Protein 6P3N (pdb70)

B-factor: mean 31.49, std 14.78, range [14.38, 129.24]

Secondary structure (DSSP, 8-state):
--HHHHHHHHHTT-S-HHHHHHHHHHHHHHHHHHH--SSHHHHHHHHHHHHHHHHH-------HHHHHHHS-TT---S----SSTT--HHHHHHHHHHHHHHHTT--TT-EEEEET-TT-HHHHHHHHH-TT-EEEEEES-HHHHHHHHHHHHHTT--SEEEEES-TTT-------SEEEEES-GGG-S-HHHHHHHHHTT--TT-EEEEEEEEESS--EESS-SSTT--SHHHHSSSS--EEEETTGGGG--SSEEEEEEEEE-THHHHHHHHHHHHHHHHTHHHHHHHHHHHHSSHHHHHHHHHHHHHHHHHHHHHHHGGGGTSEEEEEEEEEE-

InterPro domains:
  IPR029063 S-adenosyl-L-methionine-dependent methyltransferase superfamily [G3DSA:3.40.50.150] (69-351)
  IPR029063 S-adenosyl-L-methionine-dependent methyltransferase superfamily [SSF53335] (79-349)

Organism: Glaucium flavum (NCBI:txid56853)

Sequence (337 aa):
ESIGEIMGKLMQGEIGDEELSKRIKEEIFGKRLQWGYKPTHQQQLAFNLDFIKSLKEMDTYELPSAFLEAAFGKTIKQSGCYFKDETTTIDEAEEASSHEELYCEERAQIKDGQTVLDIGCGQQGGLVLHIAQKYKNCHHVTGLTNSKAQKNYILMQAEKLQQLSNVDVILADVTKHESDKTYDRILVIETIEHMKNIQLFMKKLSTWMTEDSLLFVDHIICHKTFSHHFEAIDEDDWYSGFIFPKGCVTILSASSALLYFQDDVTILDHWVVNGMHMARSVDAWRKKLDKNMELAREILLPGLGSKEAVNGVITHIRTFCMGGYEQFSYNNGEEWMVAQMLFKKK

Foldseek 3Di:
DALVVVVVCLLVVNDDLVNLLVLLLVQLVVVVVVQDDPDVVVLVVQFVVVLVVLQVFDDDDADPLLLPLQADDLSDDAFFFDPDPPQARNNRLLRRLVVCCVVQVPDAQWEEEEEQCALPSNQVSSQVVRVNYQYEYEHQDPSSQVNNVVVCVVVVGPRYHYHHDDLLPDDDQAATQEYEYGAPCQQDSRNLSSVQSNLSNYDQNHKYKYKHKAFQRHKDFQDGPDRSDSDSCLLPVDSGGIHGHLCSCVVSPPWKAFDDKDWDFLVSQLVNLVSSLVSCVVCVVVSLVSCCVVQPDSSSSSSVSSNSNSVSSSSNSNCCPPHRNTITMMMTMIGTD

Radius of gyration: 20.0 Å; Cα contacts (8 Å, |Δi|>4): 610; chains: 1; bounding box: 46×55×50 Å

Solvent-accessible surface area: 16099 Å² total; per-residue (Å²): 146,68,84,52,91,14,36,36,98,11,79,138,64,118,16,44,60,160,73,5,24,131,57,0,97,88,16,8,13,76,14,16,141,85,0,78,66,118,66,130,134,71,9,73,58,52,14,50,99,24,8,127,42,7,80,147,92,143,191,107,89,50,50,51,46,0,12,81,7,2,19,1,151,40,1,14,81,9,7,4,79,14,170,70,146,123,21,71,20,56,96,0,3,107,36,2,5,66,29,3,4,127,56,1,80,12,120,78,45,19,50,0,2,4,0,30,14,17,11,1,7,11,0,15,29,0,0,96,102,28,144,111,2,72,0,1,0,3,3,119,14,135,53,33,54,79,24,0,71,84,38,6,129,144,81,153,20,115,16,21,46,10,38,77,20,60,10,71,163,34,146,48,144,106,54,11,46,19,0,1,0,20,24,16,0,5,85,23,143,29,3,66,107,7,3,97,30,0,6,63,5,2,49,150,113,1,18,0,1,0,1,0,27,0,0,87,29,0,4,3,44,14,85,46,74,61,149,97,17,10,2,8,42,38,4,51,115,163,70,42,6,12,0,2,3,11,41,0,0,61,82,3,47,82,32,0,37,47,90,66,67,53,70,16,46,0,32,32,13,0,66,0,3,32,21,11,44,111,57,1,47,178,34,31,156,93,0,104,125,40,2,73,115,61,41,68,45,145,128,38,3,57,13,34,7,23,57,21,48,3,68,3,18,0,7,76,25,6,10,22,38,90,114,0,82,13,0,4,8,0,2,0,6,0,89,73,136

Nearest PDB structures (foldseek):
  6p3n-assembly1_A-2  TM=1.003E+00  e=1.492E-64  Glaucium flavum
  6p3o-assembly1_A-2  TM=9.950E-01  e=1.770E-62  Glaucium flavum
  6p3m-assembly1_A-2  TM=1.002E+00  e=9.170E-62  Glaucium flavum
  5kpg-assembly1_A  TM=9.795E-01  e=9.987E-43  Thalictrum flavum subsp. glaucum
  6gkz-assembly1_A  TM=9.782E-01  e=1.389E-40  Coptis japonica

Structure (mmCIF, N/CA/C/O backbone):
data_6P3N
#
_entry.id   6P3N
#
_cell.length_a   104.023
_cell.length_b   104.023
_cell.length_c   82.746
_cell.angle_alpha   90.00
_cell.angle_beta   90.00
_cell.angle_gamma   120.00
#
_symmetry.space_group_name_H-M   'P 32 2 1'
#
loop_
_entity.id
_entity.type
_entity.pdbx_description
1 polymer 'tetrahydroprotoberberine N-methyltransferase'
2 non-polymer S-ADENOSYLMETHIONINE
3 water water
#
loop_
_atom_site.group_PDB
_atom_site.id
_atom_site.type_symbol
_atom_site.label_atom_id
_atom_site.label_alt_id
_atom_site.label_comp_id
_atom_site.label_asym_id
_atom_site.label_entity_id
_atom_site.label_seq_id
_atom_site.pdbx_PDB_ins_code
_atom_site.Cartn_x
_atom_site.Cartn_y
_atom_site.Cartn_z
_atom_site.occupancy
_atom_site.B_iso_or_equiv
_atom_site.auth_seq_id
_atom_site.auth_comp_id
_atom_site.auth_asym_id
_atom_site.auth_atom_id
_atom_site.pdbx_PDB_model_num
ATOM 1 N N . GLU A 1 36 ? 72.965 71.612 17.790 1.00 76.51 11 GLU A N 1
ATOM 2 C CA . GLU A 1 36 ? 72.622 70.404 18.603 1.00 75.69 11 GLU A CA 1
ATOM 3 C C . GLU A 1 36 ? 73.644 69.278 18.430 1.00 72.86 11 GLU A C 1
ATOM 4 O O . GLU A 1 36 ? 74.181 69.074 17.336 1.00 76.85 11 GLU A O 1
ATOM 10 N N . SER A 1 37 ? 73.902 68.562 19.523 1.00 70.59 12 SER A N 1
ATOM 11 C CA . SER A 1 37 ? 74.869 67.461 19.550 1.00 67.68 12 SER A CA 1
ATOM 12 C C . SER A 1 37 ? 74.207 66.104 19.283 1.00 67.25 12 SER A C 1
ATOM 13 O O . SER A 1 37 ? 72.974 66.004 19.254 1.00 64.82 12 SER A O 1
ATOM 16 N N . ILE A 1 38 ? 75.038 65.077 19.082 1.00 65.40 13 ILE A N 1
ATOM 17 C CA . ILE A 1 38 ? 74.590 63.681 18.947 1.00 64.57 13 ILE A CA 1
ATOM 18 C C . ILE A 1 38 ? 73.834 63.251 20.210 1.00 64.26 13 ILE A C 1
ATOM 19 O O . ILE A 1 38 ? 72.711 62.745 20.120 1.00 60.04 13 ILE A O 1
ATOM 24 N N . GLY A 1 39 ? 74.451 63.490 21.371 1.00 58.72 14 GLY A N 1
ATOM 25 C CA . GLY A 1 39 ? 73.889 63.142 22.681 1.00 55.42 14 GLY A CA 1
ATOM 26 C C . GLY A 1 39 ? 72.535 63.758 22.985 1.00 51.16 14 GLY A C 1
ATOM 27 O O . GLY A 1 39 ? 71.691 63.115 23.616 1.00 53.50 14 GLY A O 1
ATOM 28 N N . GLU A 1 40 ? 72.335 65.000 22.537 1.00 51.08 15 GLU A N 1
ATOM 29 C CA . GLU A 1 40 ? 71.077 65.732 22.720 1.00 51.27 15 GLU A CA 1
ATOM 30 C C . GLU A 1 40 ? 69.920 65.108 21.929 1.00 49.48 15 GLU A C 1
ATOM 31 O O . GLU A 1 40 ? 68.832 64.911 22.476 1.00 45.04 15 GLU A O 1
ATOM 37 N N . ILE A 1 41 ? 70.167 64.805 20.651 1.00 49.21 16 ILE A N 1
ATOM 38 C CA . ILE A 1 41 ? 69.184 64.134 19.783 1.00 44.36 16 ILE A CA 1
ATOM 39 C C . ILE A 1 41 ? 68.902 62.720 20.309 1.00 40.35 16 ILE A C 1
ATOM 40 O O . ILE A 1 41 ? 67.741 62.299 20.381 1.00 41.74 16 ILE A O 1
ATOM 45 N N . MET A 1 42 ? 69.969 62.015 20.690 1.00 43.15 17 MET A N 1
ATOM 46 C CA . MET A 1 42 ? 69.875 60.669 21.264 1.00 45.42 17 MET A CA 1
ATOM 47 C C . MET A 1 42 ? 69.125 60.636 22.594 1.00 47.19 17 MET A C 1
ATOM 48 O O . MET A 1 42 ? 68.396 59.681 22.867 1.00 46.16 17 MET A O 1
ATOM 53 N N . GLY A 1 43 ? 69.304 61.682 23.403 1.00 46.16 18 GLY A N 1
ATOM 54 C CA . GLY A 1 43 ? 68.577 61.848 24.664 1.00 46.43 18 GLY A CA 1
ATOM 55 C C . GLY A 1 43 ? 67.080 61.990 24.457 1.00 44.67 18 GLY A C 1
ATOM 56 O O . GLY A 1 43 ? 66.289 61.314 25.124 1.00 47.68 18 GLY A O 1
ATOM 57 N N . LYS A 1 44 ? 66.703 62.864 23.521 1.00 44.19 19 LYS A N 1
ATOM 58 C CA . LYS A 1 44 ? 65.301 63.103 23.155 1.00 44.78 19 LYS A CA 1
ATOM 59 C C . LYS A 1 44 ? 64.634 61.880 22.516 1.00 45.17 19 LYS A C 1
ATOM 60 O O . LYS A 1 44 ? 63.450 61.622 22.759 1.00 43.13 19 LYS A O 1
ATOM 66 N N . LEU A 1 45 ? 65.399 61.140 21.708 1.00 47.80 20 LEU A N 1
ATOM 67 C CA . LEU A 1 45 ? 64.921 59.914 21.058 1.00 43.51 20 LEU A CA 1
ATOM 68 C C . LEU A 1 45 ? 64.564 58.829 22.074 1.00 43.36 20 LEU A C 1
ATOM 69 O O . LEU A 1 45 ? 63.475 58.254 22.007 1.00 42.66 20 LEU A O 1
ATOM 74 N N . MET A 1 46 ? 65.481 58.571 23.007 1.00 45.28 21 MET A N 1
ATOM 75 C CA . MET A 1 46 ? 65.308 57.540 24.038 1.00 47.85 21 MET A CA 1
ATOM 76 C C . MET A 1 46 ? 64.188 57.869 25.033 1.00 49.67 21 MET A C 1
ATOM 77 O O . MET A 1 46 ? 63.591 56.964 25.619 1.00 47.73 21 MET A O 1
ATOM 82 N N . GLN A 1 47 ? 63.904 59.161 25.203 1.00 51.86 22 GLN A N 1
ATOM 83 C CA . GLN A 1 47 ? 62.813 59.625 26.068 1.00 53.37 22 GLN A CA 1
ATOM 84 C C . GLN A 1 47 ? 61.459 59.736 25.355 1.00 52.29 22 GLN A C 1
ATOM 85 O O . G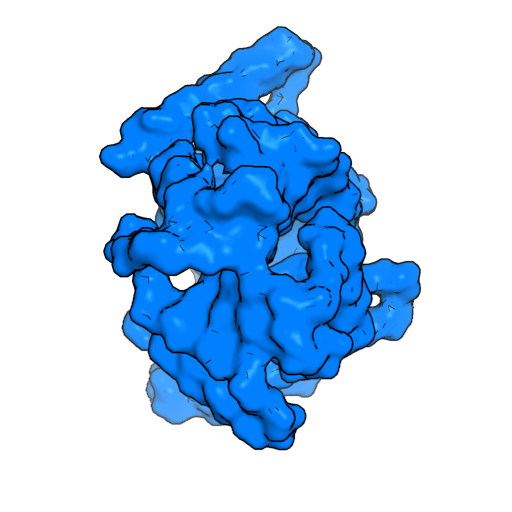LN A 1 47 ? 60.448 60.075 25.980 1.00 49.70 22 GLN A O 1
ATOM 91 N N . GLY A 1 48 ? 61.449 59.437 24.054 1.00 53.00 23 GLY A N 1
ATOM 92 C CA . GLY A 1 48 ? 60.236 59.489 23.232 1.00 49.21 23 GLY A CA 1
ATOM 93 C C . GLY A 1 48 ? 59.726 60.896 22.979 1.00 49.74 23 GLY A C 1
ATOM 94 O O . GLY A 1 48 ? 58.519 61.103 22.817 1.00 53.44 23 GLY A O 1
ATOM 95 N N . GLU A 1 49 ? 60.650 61.856 22.942 1.00 47.27 24 GLU A N 1
ATOM 96 C CA . GLU A 1 49 ? 60.329 63.274 22.753 1.00 48.56 24 GLU A CA 1
ATOM 97 C C . GLU A 1 49 ? 60.316 63.708 21.282 1.00 47.43 24 GLU A C 1
ATOM 98 O O . GLU A 1 49 ? 59.762 64.761 20.948 1.00 46.41 24 GLU A O 1
ATOM 104 N N . ILE A 1 50 ? 60.929 62.901 20.414 1.00 41.31 25 ILE A N 1
ATOM 105 C CA . ILE A 1 50 ? 60.886 63.138 18.969 1.00 40.09 25 ILE A CA 1
ATOM 106 C C . ILE A 1 50 ? 59.666 62.425 18.385 1.00 38.88 25 ILE A C 1
ATOM 107 O O . ILE A 1 50 ? 59.565 61.193 18.437 1.00 41.14 25 ILE A O 1
ATOM 112 N N . GLY A 1 51 ? 58.741 63.216 17.846 1.00 36.32 26 GLY A N 1
ATOM 113 C CA . GLY A 1 51 ? 57.565 62.699 17.147 1.00 37.25 26 GLY A CA 1
ATOM 114 C C . GLY A 1 51 ? 57.965 62.020 15.848 1.00 38.03 26 GLY A C 1
ATOM 115 O O . GLY A 1 51 ? 59.039 62.300 15.299 1.00 37.32 26 GLY A O 1
ATOM 116 N N . ASP A 1 52 ? 57.101 61.130 15.364 1.00 38.18 27 ASP A N 1
ATOM 117 C CA . ASP A 1 52 ? 57.369 60.337 14.155 1.00 37.67 27 ASP A CA 1
ATOM 118 C C . ASP A 1 52 ? 57.682 61.180 12.917 1.00 38.39 27 ASP A C 1
ATOM 119 O O . ASP A 1 52 ? 58.577 60.827 12.139 1.00 33.27 27 ASP A O 1
ATOM 124 N N . GLU A 1 53 ? 56.965 62.295 12.762 1.00 35.15 28 GLU A N 1
ATOM 125 C CA . GLU A 1 53 ? 57.165 63.226 11.647 1.00 38.17 28 GLU A CA 1
ATOM 126 C C . GLU A 1 53 ? 58.592 63.794 11.624 1.00 35.94 28 GLU A C 1
ATOM 127 O O . GLU A 1 53 ? 59.254 63.755 10.585 1.00 33.92 28 GLU A O 1
ATOM 133 N N . GLU A 1 54 ? 59.060 64.293 12.772 1.00 33.14 29 GLU A N 1
ATOM 134 C CA . GLU A 1 54 ? 60.424 64.820 12.912 1.00 35.44 29 GLU A CA 1
ATOM 135 C C . GLU A 1 54 ? 61.479 63.725 12.742 1.00 32.45 29 GLU A C 1
ATOM 136 O O . GLU A 1 54 ? 62.502 63.946 12.083 1.00 31.62 29 GLU A O 1
ATOM 142 N N . LEU A 1 55 ? 61.223 62.559 13.339 1.00 30.52 30 LEU A N 1
ATOM 143 C CA . LEU A 1 55 ? 62.140 61.418 13.269 1.00 31.18 30 LEU A CA 1
ATOM 144 C C . LEU A 1 55 ? 62.380 60.996 11.821 1.00 28.70 30 LEU A C 1
ATOM 145 O O . LEU A 1 55 ? 63.532 60.867 11.397 1.00 29.64 30 LEU A O 1
ATOM 150 N N . SER A 1 56 ? 61.290 60.807 11.080 1.00 27.61 31 SER A N 1
ATOM 151 C CA . SER A 1 56 ? 61.348 60.476 9.654 1.00 25.96 31 SER A CA 1
ATOM 152 C C . SER A 1 56 ? 62.111 61.531 8.850 1.00 31.29 31 SER A C 1
ATOM 153 O O . SER A 1 56 ? 62.969 61.184 8.030 1.00 30.09 31 SER A O 1
ATOM 156 N N . LYS A 1 57 ? 61.811 62.808 9.114 1.00 28.11 32 LYS A N 1
ATOM 157 C CA . LYS A 1 57 ? 62.471 63.944 8.461 1.00 30.35 32 LYS A CA 1
ATOM 158 C C . LYS A 1 57 ? 63.986 63.940 8.696 1.00 31.13 32 LYS A C 1
ATOM 159 O O . LYS A 1 57 ? 64.765 64.102 7.750 1.00 28.86 32 LYS A O 1
ATOM 165 N N . ARG A 1 58 ? 64.392 63.732 9.949 1.00 27.76 33 ARG A N 1
ATOM 166 C CA . ARG A 1 58 ? 65.807 63.684 10.315 1.00 28.41 33 ARG A CA 1
ATOM 167 C C . ARG A 1 58 ? 66.548 62.549 9.612 1.00 27.84 33 ARG A C 1
ATOM 168 O O . ARG A 1 58 ? 67.642 62.756 9.081 1.00 27.39 33 ARG A O 1
ATOM 176 N N . ILE A 1 59 ? 65.942 61.362 9.595 1.00 26.44 34 ILE A N 1
ATOM 177 C CA . ILE A 1 59 ? 66.593 60.190 9.002 1.00 24.55 34 ILE A CA 1
ATOM 178 C C . ILE A 1 59 ? 66.628 60.311 7.474 1.00 23.99 34 ILE A C 1
ATOM 179 O O . ILE A 1 59 ? 67.655 59.994 6.865 1.00 26.04 34 ILE A O 1
ATOM 184 N N . LYS A 1 60 ? 65.540 60.801 6.871 1.00 23.08 35 LYS A N 1
ATOM 185 C CA . LYS A 1 60 ? 65.526 61.082 5.422 1.00 25.70 35 LYS A CA 1
ATOM 186 C C . LYS A 1 60 ? 66.686 61.996 4.994 1.00 28.74 35 LYS A C 1
ATOM 187 O O . LYS A 1 60 ? 67.340 61.724 3.981 1.00 26.47 35 LYS A O 1
ATOM 193 N N A GLU A 1 61 ? 66.930 63.056 5.768 0.50 27.09 36 GLU A N 1
ATOM 194 N N B GLU A 1 61 ? 66.926 63.057 5.771 0.50 27.36 36 GLU A N 1
ATOM 195 C CA A GLU A 1 61 ? 68.019 64.005 5.500 0.50 27.99 36 GLU A CA 1
ATOM 196 C CA B GLU A 1 61 ? 68.013 64.011 5.516 0.50 28.89 36 GLU A CA 1
ATOM 197 C C A GLU A 1 61 ? 69.405 63.365 5.561 0.50 26.58 36 GLU A C 1
ATOM 198 C C B GLU A 1 61 ? 69.395 63.356 5.554 0.50 26.98 36 GLU A C 1
ATOM 199 O O A GLU A 1 61 ? 70.281 63.701 4.757 0.50 26.98 36 GLU A O 1
ATOM 200 O O B GLU A 1 61 ? 70.257 63.676 4.728 0.50 27.26 36 GLU A O 1
ATOM 211 N N . ILE A 1 62 ? 69.587 62.441 6.508 1.00 24.82 37 ILE A N 1
ATOM 212 C CA . ILE A 1 62 ? 70.833 61.674 6.648 1.00 24.36 37 ILE A CA 1
ATOM 213 C C . ILE A 1 62 ? 71.072 60.831 5.381 1.00 26.92 37 ILE A C 1
ATOM 214 O O . ILE A 1 62 ? 72.170 60.854 4.819 1.00 26.04 37 ILE A O 1
ATOM 219 N N . PHE A 1 63 ? 70.030 60.141 4.919 1.00 24.28 38 PHE A N 1
ATOM 220 C CA . PHE A 1 63 ? 70.135 59.344 3.689 1.00 23.35 38 PHE A CA 1
ATOM 221 C C . PHE A 1 63 ? 70.304 60.185 2.426 1.00 24.07 38 PHE A C 1
ATOM 222 O O . PHE A 1 63 ? 71.055 59.796 1.523 1.00 24.49 38 PHE A O 1
ATOM 230 N N . GLY A 1 64 ? 69.640 61.342 2.387 1.00 24.32 39 GLY A N 1
ATOM 231 C CA . GLY A 1 64 ? 69.850 62.338 1.321 1.00 25.04 39 GLY A CA 1
ATOM 232 C C . GLY A 1 64 ? 71.313 62.736 1.174 1.00 25.07 39 GLY A C 1
ATOM 233 O O . GLY A 1 64 ? 71.829 62.831 0.058 1.00 25.69 39 GLY A O 1
ATOM 234 N N . LYS A 1 65 ? 71.989 62.951 2.305 1.00 24.60 40 LYS A N 1
ATOM 235 C CA . LYS A 1 65 ? 73.424 63.262 2.302 1.00 25.42 40 LYS A CA 1
ATOM 236 C C . LYS A 1 65 ? 74.285 62.101 1.795 1.00 24.88 40 LYS A C 1
ATOM 237 O O . LYS A 1 65 ? 75.296 62.325 1.130 1.00 24.73 40 LYS A O 1
ATOM 243 N N . ARG A 1 66 ? 73.864 60.868 2.085 1.00 23.42 41 ARG A N 1
ATOM 244 C CA . ARG A 1 66 ? 74.526 59.683 1.531 1.00 23.44 41 ARG A CA 1
ATOM 245 C C . ARG A 1 66 ? 74.413 59.627 0.001 1.00 21.81 41 ARG A C 1
ATOM 246 O O . ARG A 1 66 ? 75.375 59.265 -0.668 1.00 22.15 41 ARG A O 1
ATOM 254 N N . LEU A 1 67 ? 73.252 60.000 -0.534 1.00 22.51 42 LEU A N 1
ATOM 255 C CA . LEU A 1 67 ? 73.066 60.089 -1.991 1.00 21.66 42 LEU A CA 1
ATOM 256 C C . LEU A 1 67 ? 74.003 61.110 -2.626 1.00 24.02 42 LEU A C 1
ATOM 257 O O . LEU A 1 67 ? 74.581 60.843 -3.680 1.00 23.34 42 LEU A O 1
ATOM 262 N N . GLN A 1 68 ? 74.161 62.264 -1.973 1.00 22.88 43 GLN A N 1
ATOM 263 C CA . GLN A 1 68 ? 75.092 63.300 -2.441 1.00 24.08 43 GLN A CA 1
ATOM 264 C C . GLN A 1 68 ? 76.530 62.798 -2.451 1.00 24.61 43 GLN A C 1
ATOM 265 O O . GLN A 1 68 ? 77.295 63.102 -3.363 1.00 26.49 43 GLN A O 1
ATOM 271 N N . TRP A 1 69 ? 76.872 62.012 -1.433 1.00 24.72 44 TRP A N 1
ATOM 272 C CA . TRP A 1 69 ? 78.180 61.387 -1.275 1.00 23.39 44 TRP A CA 1
ATOM 273 C C . TRP A 1 69 ? 78.467 60.360 -2.377 1.00 23.62 44 TRP A C 1
ATOM 274 O O . TRP A 1 69 ? 79.601 60.247 -2.837 1.00 24.38 44 TRP A O 1
ATOM 285 N N . GLY A 1 70 ? 77.430 59.627 -2.790 1.00 22.42 45 GLY A N 1
ATOM 286 C CA . GLY A 1 70 ? 77.600 58.465 -3.664 1.00 21.94 45 GLY A CA 1
ATOM 287 C C . GLY A 1 70 ? 77.500 58.718 -5.156 1.00 20.40 45 GLY A C 1
ATOM 288 O O . GLY A 1 70 ? 78.180 58.047 -5.937 1.00 20.88 45 GLY A O 1
ATOM 289 N N . TYR A 1 71 ? 76.641 59.659 -5.547 1.00 21.03 46 TYR A N 1
ATOM 290 C CA . TYR A 1 71 ? 76.475 60.032 -6.954 1.00 19.96 46 TYR A CA 1
ATOM 291 C C . TYR A 1 71 ? 77.607 60.936 -7.426 1.00 23.32 46 TYR A C 1
ATOM 292 O O . TYR A 1 71 ? 77.930 61.928 -6.776 1.00 26.13 46 TYR A O 1
ATOM 301 N N . LYS A 1 72 ? 78.202 60.577 -8.561 1.00 20.69 47 LYS A N 1
ATOM 302 C CA . LYS A 1 72 ? 79.276 61.358 -9.169 1.00 21.70 47 LYS A CA 1
ATOM 303 C C . LYS A 1 72 ? 78.770 62.057 -10.443 1.00 22.06 47 LYS A C 1
ATOM 304 O O . LYS A 1 72 ? 77.779 61.607 -11.036 1.00 22.60 47 LYS A O 1
ATOM 310 N N . PRO A 1 73 ? 79.432 63.167 -10.860 1.00 23.75 48 PRO A N 1
ATOM 311 C CA . PRO A 1 73 ? 78.948 63.970 -11.997 1.00 24.68 48 PRO A CA 1
ATOM 312 C C . PRO A 1 73 ? 79.024 63.308 -13.372 1.00 23.78 48 PRO A C 1
ATOM 313 O O . PRO A 1 73 ? 78.303 63.720 -14.282 1.00 25.56 48 PRO A O 1
ATOM 317 N N . THR A 1 74 ? 79.900 62.320 -13.526 1.00 22.43 49 THR A N 1
ATOM 318 C CA . THR A 1 74 ? 80.076 61.609 -14.797 1.00 20.63 49 THR A CA 1
ATOM 319 C C . THR A 1 74 ? 80.132 60.118 -14.536 1.00 18.98 49 THR A C 1
ATOM 320 O O . THR A 1 74 ? 80.491 59.694 -13.431 1.00 19.78 49 THR A O 1
ATOM 324 N N . HIS A 1 75 ? 79.798 59.315 -15.544 1.00 19.54 50 HIS A N 1
ATOM 325 C CA . HIS A 1 75 ? 79.943 57.871 -15.406 1.00 18.83 50 HIS A CA 1
ATOM 326 C C . HIS A 1 75 ? 81.408 57.457 -15.235 1.00 19.02 50 HIS A C 1
ATOM 327 O O . HIS A 1 75 ? 81.705 56.487 -14.528 1.00 18.42 50 HIS A O 1
ATOM 334 N N . GLN A 1 76 ? 82.312 58.213 -15.868 1.00 19.16 51 GLN A N 1
ATOM 335 C CA . GLN A 1 76 ? 83.753 58.050 -15.663 0.60 15.89 51 GLN A CA 1
ATOM 336 C C . GLN A 1 76 ? 84.079 58.121 -14.168 1.00 18.76 51 GLN A C 1
ATOM 337 O O . GLN A 1 76 ? 84.715 57.210 -13.628 1.00 17.65 51 GLN A O 1
ATOM 343 N N . GLN A 1 77 ? 83.601 59.172 -13.503 1.00 17.33 52 GLN A N 1
ATOM 344 C CA . GLN A 1 77 ? 83.865 59.329 -12.075 1.00 18.48 52 GLN A CA 1
ATOM 345 C C . GLN A 1 77 ? 83.100 58.308 -11.242 1.00 17.72 52 GLN A C 1
ATOM 346 O O . GLN A 1 77 ? 83.621 57.821 -10.239 1.00 17.94 52 GLN A O 1
ATOM 352 N N . GLN A 1 78 ? 81.880 5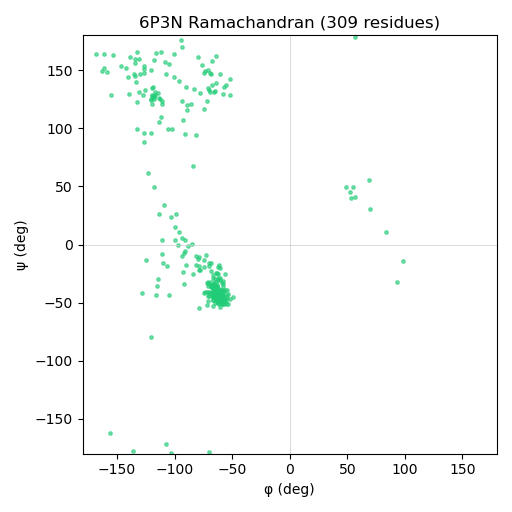7.974 -11.669 1.00 19.14 53 GLN A N 1
ATOM 353 C CA . GLN A 1 78 ? 81.090 56.964 -10.962 1.00 18.03 53 GLN A CA 1
ATOM 354 C C . GLN A 1 78 ? 81.800 55.612 -10.908 1.00 18.97 53 GLN A C 1
ATOM 355 O O . GLN A 1 78 ? 81.861 54.978 -9.849 1.00 18.53 53 GLN A O 1
ATOM 361 N N . LEU A 1 79 ? 82.326 55.174 -12.050 1.00 17.19 54 LEU A N 1
ATOM 362 C CA . LEU A 1 79 ? 83.054 53.911 -12.102 1.00 18.04 54 LEU A CA 1
ATOM 363 C C . LEU A 1 79 ? 84.377 53.934 -11.337 1.00 18.64 54 LEU A C 1
ATOM 364 O O . LEU A 1 79 ? 84.756 52.933 -10.744 1.00 19.50 54 LEU A O 1
ATOM 369 N N . ALA A 1 80 ? 85.061 55.079 -11.339 1.00 18.15 55 ALA A N 1
ATOM 370 C CA . ALA A 1 80 ? 86.278 55.235 -10.553 1.00 18.34 55 ALA A CA 1
ATOM 371 C C . ALA A 1 80 ? 85.969 55.032 -9.068 1.00 17.65 55 ALA A C 1
ATOM 372 O O . ALA A 1 80 ? 86.652 54.264 -8.384 1.00 18.47 55 ALA A O 1
ATOM 374 N N . PHE A 1 81 ? 84.907 55.698 -8.620 1.00 18.07 56 PHE A N 1
ATOM 375 C CA . PHE A 1 81 ? 84.405 55.624 -7.247 1.00 18.01 56 PHE A CA 1
ATOM 376 C C . PHE A 1 81 ? 83.996 54.185 -6.909 1.00 18.28 56 PHE A C 1
ATOM 377 O O . PHE A 1 81 ? 84.405 53.641 -5.873 1.00 18.96 56 PHE A O 1
ATOM 385 N N . ASN A 1 82 ? 83.239 53.557 -7.809 1.00 17.94 57 ASN A N 1
ATOM 386 C CA . ASN A 1 82 ? 82.730 52.208 -7.560 1.00 17.97 57 ASN A CA 1
ATOM 387 C C . ASN A 1 82 ? 83.832 51.156 -7.522 1.00 17.83 57 ASN A C 1
ATOM 388 O O . ASN A 1 82 ? 83.817 50.262 -6.672 1.00 16.44 57 ASN A O 1
ATOM 393 N N . LEU A 1 83 ? 84.798 51.273 -8.432 1.00 17.09 58 LEU A N 1
ATOM 394 C CA . LEU A 1 83 ? 85.903 50.325 -8.478 1.00 17.18 58 LEU A CA 1
ATOM 395 C C . LEU A 1 83 ? 86.860 50.486 -7.306 1.00 17.87 58 LEU A C 1
ATOM 396 O O . LEU A 1 83 ? 87.422 49.500 -6.845 1.00 19.30 58 LEU A O 1
ATOM 401 N N . ASP A 1 84 ? 87.018 51.721 -6.818 1.00 18.62 59 ASP A N 1
ATOM 402 C CA . ASP A 1 84 ? 87.809 51.959 -5.612 1.00 21.43 59 ASP A CA 1
ATOM 403 C C . ASP A 1 84 ? 87.216 51.173 -4.440 1.00 21.66 59 ASP A C 1
ATOM 404 O O . ASP A 1 84 ? 87.948 50.517 -3.687 1.00 20.68 59 ASP A O 1
ATOM 409 N N . PHE A 1 85 ? 85.889 51.204 -4.325 1.00 20.32 60 PHE A N 1
ATOM 410 C CA . PHE A 1 85 ? 85.199 50.482 -3.258 1.00 19.84 60 PHE A CA 1
ATOM 411 C C . PHE A 1 85 ? 85.372 48.972 -3.402 1.00 20.08 60 PHE A C 1
ATOM 412 O O . PHE A 1 85 ? 85.675 48.287 -2.421 1.00 20.88 60 PHE A O 1
ATOM 420 N N . ILE A 1 86 ? 85.189 48.466 -4.623 1.00 18.94 61 ILE A N 1
ATOM 421 C CA . ILE A 1 86 ? 85.342 47.036 -4.918 1.00 20.86 61 ILE A CA 1
ATOM 422 C C . ILE A 1 86 ? 86.768 46.565 -4.603 1.00 21.35 61 ILE A C 1
ATOM 423 O O . ILE A 1 86 ? 86.952 45.523 -3.973 1.00 22.78 61 ILE A O 1
ATOM 428 N N . LYS A 1 87 ? 87.763 47.349 -5.019 1.00 21.16 62 LYS A N 1
ATOM 429 C CA . LYS A 1 87 ? 89.162 47.041 -4.721 1.00 23.41 62 LYS A CA 1
ATOM 430 C C . LYS A 1 87 ? 89.447 47.007 -3.218 1.00 24.32 62 LYS A C 1
ATOM 431 O O . LYS A 1 87 ? 90.184 46.135 -2.756 1.00 25.54 62 LYS A O 1
ATOM 437 N N . SER A 1 88 ? 88.848 47.937 -2.470 1.00 24.69 63 SER A N 1
ATOM 438 C CA . SER A 1 88 ? 89.013 48.001 -1.007 1.00 27.38 63 SER A CA 1
ATOM 439 C C . SER A 1 88 ? 88.476 46.747 -0.311 1.00 30.54 63 SER A C 1
ATOM 440 O O . SER A 1 88 ? 89.082 46.254 0.647 1.00 29.51 63 SER A O 1
ATOM 443 N N . LEU A 1 89 ? 87.364 46.215 -0.822 1.00 28.15 64 LEU A N 1
ATOM 444 C CA . LEU A 1 89 ? 86.782 44.973 -0.296 1.00 27.41 64 LEU A CA 1
ATOM 445 C C . LEU A 1 89 ? 87.715 43.773 -0.459 1.00 33.14 64 LEU A C 1
ATOM 446 O O . LEU A 1 89 ? 87.756 42.892 0.406 1.00 33.02 64 LEU A O 1
ATOM 451 N N . LYS A 1 90 ? 88.470 43.756 -1.557 1.00 28.59 65 LYS A N 1
ATOM 452 C CA . LYS A 1 90 ? 89.347 42.632 -1.890 1.00 32.25 65 LYS A CA 1
ATOM 453 C C . LYS A 1 90 ? 90.665 42.639 -1.095 1.00 37.10 65 LYS A C 1
ATOM 454 O O . LYS A 1 90 ? 91.401 41.649 -1.101 1.00 43.29 65 LYS A O 1
ATOM 460 N N . GLU A 1 91 ? 90.933 43.747 -0.401 1.00 43.63 66 GLU A N 1
ATOM 461 C CA . GLU A 1 91 ? 92.095 43.889 0.489 1.00 53.01 66 GLU A CA 1
ATOM 462 C C . GLU A 1 91 ? 91.773 43.518 1.943 1.00 63.96 66 GLU A C 1
ATOM 463 O O . GLU A 1 91 ? 92.673 43.158 2.711 1.00 67.39 66 GLU A O 1
ATOM 469 N N . MET A 1 92 ? 90.490 43.610 2.302 1.00 71.79 67 MET A N 1
ATOM 470 C CA . MET A 1 92 ? 90.006 43.386 3.671 1.00 82.54 67 MET A CA 1
ATOM 471 C C . MET A 1 92 ? 90.109 41.935 4.137 1.00 93.05 67 MET A C 1
ATOM 472 O O . MET A 1 92 ? 89.961 41.006 3.335 1.00 90.98 67 MET A O 1
ATOM 477 N N . ASP A 1 93 ? 90.356 41.770 5.443 1.00 105.73 68 ASP A N 1
ATOM 478 C CA . ASP A 1 93 ? 90.519 40.468 6.121 1.00 111.84 68 ASP A CA 1
ATOM 479 C C . ASP A 1 93 ? 91.625 39.602 5.507 1.00 113.32 68 ASP A C 1
ATOM 480 O O . ASP A 1 93 ? 92.779 39.651 5.942 1.00 113.68 68 ASP A O 1
ATOM 485 N N . THR A 1 105 ? 76.099 38.444 23.287 1.00 86.98 80 THR A N 1
ATOM 486 C CA . THR A 1 105 ? 75.577 37.273 23.993 1.00 92.70 80 THR A CA 1
ATOM 487 C C . THR A 1 105 ? 74.043 37.283 24.037 1.00 88.60 80 THR A C 1
ATOM 488 O O . THR A 1 105 ? 73.413 36.237 23.843 1.00 93.73 80 THR A O 1
ATOM 492 N N . TYR A 1 106 ? 73.458 38.458 24.285 1.00 81.22 81 TYR A N 1
ATOM 493 C CA . TYR A 1 106 ? 72.002 38.618 24.385 1.00 73.50 81 TYR A CA 1
ATOM 494 C C . TYR A 1 106 ? 71.295 38.489 23.034 1.00 69.50 81 TYR A C 1
ATOM 495 O O . TYR A 1 106 ? 71.733 39.058 22.029 1.00 64.74 81 TYR A O 1
ATOM 504 N N . GLU A 1 107 ? 70.198 37.734 23.043 1.00 61.93 82 GLU A N 1
ATOM 505 C CA . GLU A 1 107 ? 69.295 37.609 21.899 1.00 57.01 82 GLU A CA 1
ATOM 506 C C . GLU A 1 107 ? 67.858 37.839 22.331 1.00 52.56 82 GLU A C 1
ATOM 507 O O . GLU A 1 107 ? 67.471 37.485 23.451 1.00 48.74 82 GLU A O 1
ATOM 513 N N . LEU A 1 108 ? 67.073 38.419 21.427 1.00 48.44 83 LEU A N 1
ATOM 514 C CA . LEU A 1 108 ? 65.653 38.662 21.659 1.00 45.64 83 LEU A CA 1
ATOM 515 C C . LEU A 1 108 ? 64.892 37.336 21.789 1.00 43.54 83 LEU A C 1
ATOM 516 O O . LEU A 1 108 ? 65.097 36.432 20.970 1.00 43.40 83 LEU A O 1
ATOM 521 N N . PRO A 1 109 ? 64.037 37.207 22.832 1.00 39.85 84 PRO A N 1
ATOM 522 C CA . PRO A 1 109 ? 63.191 36.016 22.994 1.00 36.04 84 PRO A CA 1
ATOM 523 C C . PRO A 1 109 ? 62.240 35.830 21.809 1.00 35.74 84 PRO A C 1
ATOM 524 O O . PRO A 1 109 ? 61.784 36.819 21.225 1.00 30.15 84 PRO A O 1
ATOM 528 N N . SER A 1 110 ? 61.957 34.573 21.465 1.00 34.73 85 SER A N 1
ATOM 529 C CA . SER A 1 110 ? 61.115 34.240 20.310 1.00 33.23 85 SER A CA 1
ATOM 530 C C . SER A 1 110 ? 59.711 34.852 20.389 1.00 32.18 85 SER A C 1
ATOM 531 O O . SER A 1 110 ? 59.152 35.235 19.363 1.00 30.87 85 SER A O 1
ATOM 534 N N . ALA A 1 111 ? 59.165 34.959 21.603 1.00 31.87 86 ALA A N 1
ATOM 535 C CA . ALA A 1 111 ? 57.858 35.593 21.832 1.00 32.44 86 ALA A CA 1
ATOM 536 C C . ALA A 1 111 ? 57.818 37.060 21.394 1.00 30.75 86 ALA A C 1
ATOM 537 O O . ALA A 1 111 ? 56.813 37.505 20.833 1.00 31.08 86 ALA A O 1
ATOM 539 N N . PHE A 1 112 ? 58.901 37.799 21.651 1.00 28.63 87 PHE A N 1
ATOM 540 C CA . PHE A 1 112 ? 59.019 39.182 21.181 1.00 28.21 87 PHE A CA 1
ATOM 541 C C . PHE A 1 112 ? 59.105 39.232 19.658 1.00 25.43 87 PHE A C 1
ATOM 542 O O . PHE A 1 112 ? 58.415 40.030 19.024 1.00 26.32 87 PHE A O 1
ATOM 550 N N . LEU A 1 113 ? 59.967 38.391 19.091 1.00 26.24 88 LEU A N 1
ATOM 551 C CA . LEU A 1 113 ? 60.141 38.331 17.635 1.00 25.05 88 LEU A CA 1
ATOM 552 C C . LEU A 1 113 ? 58.818 38.028 16.922 1.00 27.89 88 LEU A C 1
ATOM 553 O O . LEU A 1 113 ? 58.517 38.629 15.886 1.00 24.84 88 LEU A O 1
ATOM 558 N N . GLU A 1 114 ? 58.026 37.129 17.510 1.00 25.06 89 GLU A N 1
ATOM 559 C CA . GLU A 1 114 ? 56.683 36.796 17.016 1.00 27.72 89 GLU A CA 1
ATOM 560 C C . GLU A 1 114 ? 55.699 37.973 17.112 1.00 28.36 89 GLU A C 1
ATOM 561 O O . GLU A 1 114 ? 54.781 38.081 16.302 1.00 27.60 89 GLU A O 1
ATOM 567 N N . ALA A 1 115 ? 55.899 38.849 18.098 1.00 29.03 90 ALA A N 1
ATOM 568 C CA . ALA A 1 115 ? 55.056 40.035 18.275 1.00 30.16 90 ALA A CA 1
ATOM 569 C C . ALA A 1 115 ? 55.385 41.188 17.317 1.00 30.27 90 ALA A C 1
ATOM 570 O O . ALA A 1 115 ? 54.536 42.050 17.078 1.00 31.37 90 ALA A O 1
ATOM 572 N N . ALA A 1 116 ? 56.607 41.200 16.776 1.00 28.35 91 ALA A N 1
ATOM 573 C CA . ALA A 1 116 ? 57.070 42.287 15.907 1.00 26.34 91 ALA A CA 1
ATOM 574 C C . ALA A 1 116 ? 57.104 41.909 14.424 1.00 26.33 91 ALA A C 1
ATOM 575 O O . ALA A 1 116 ? 56.687 42.693 13.575 1.00 28.18 91 ALA A O 1
ATOM 577 N N . PHE A 1 117 ? 57.592 40.707 14.128 1.00 26.61 92 PHE A N 1
ATOM 578 C CA . PHE A 1 117 ? 57.730 40.242 12.746 1.00 24.23 92 PHE A CA 1
ATOM 579 C C . PHE A 1 117 ? 56.524 39.421 12.295 1.00 23.89 92 PHE A C 1
ATOM 580 O O . PHE A 1 117 ? 55.612 39.157 13.079 1.00 26.38 92 PHE A O 1
ATOM 588 N N . GLY A 1 118 ? 56.513 39.026 11.021 1.00 21.57 93 GLY A N 1
ATOM 589 C CA . GLY A 1 118 ? 55.450 38.166 10.491 1.00 21.90 93 GLY A CA 1
ATOM 590 C C . GLY A 1 118 ? 55.505 36.738 11.012 1.00 22.50 93 GLY A C 1
ATOM 591 O O . GLY A 1 118 ? 56.377 36.389 11.818 1.00 22.53 93 GLY A O 1
ATOM 592 N N . LYS A 1 119 ? 54.571 35.917 10.532 1.00 22.90 94 LYS A N 1
ATOM 593 C CA . LYS A 1 119 ? 54.352 34.543 11.014 1.00 24.56 94 LYS A CA 1
ATOM 594 C C . LYS A 1 119 ? 55.618 33.676 11.101 1.00 23.16 94 LYS A C 1
ATOM 595 O O . LYS A 1 119 ? 55.833 33.004 12.108 1.00 23.73 94 LYS A O 1
ATOM 601 N N . THR A 1 120 ? 56.455 33.709 10.063 1.00 21.14 95 THR A N 1
ATOM 602 C CA . THR A 1 120 ? 57.662 32.877 10.043 1.00 20.27 95 THR A CA 1
ATOM 603 C C . THR A 1 120 ? 58.908 33.647 10.512 1.00 21.70 95 THR A C 1
ATOM 604 O O . THR A 1 120 ? 60.025 33.153 10.393 1.00 21.51 95 THR A O 1
ATOM 608 N N . ILE A 1 121 ? 58.688 34.841 11.071 1.00 22.16 96 ILE A N 1
ATOM 609 C CA . ILE A 1 121 ? 59.740 35.735 11.593 1.00 21.37 96 ILE A CA 1
ATOM 610 C C . ILE A 1 121 ? 60.827 35.979 10.529 1.00 20.21 96 ILE A C 1
ATOM 611 O O . ILE A 1 121 ? 62.029 35.901 10.807 1.00 20.22 96 ILE A O 1
ATOM 616 N N . LYS A 1 122 ? 60.382 36.246 9.301 1.00 20.02 97 LYS A N 1
ATOM 617 C CA . LYS A 1 122 ? 61.294 36.590 8.211 1.00 18.62 97 LYS A CA 1
ATOM 618 C C . LYS A 1 122 ? 61.961 37.934 8.515 1.00 19.49 97 LYS A C 1
ATOM 619 O O . LYS A 1 122 ? 61.297 38.901 8.902 1.00 22.10 97 LYS A O 1
ATOM 625 N N . GLN A 1 123 ? 63.282 37.965 8.366 1.00 19.95 98 GLN A N 1
ATOM 626 C CA . GLN A 1 123 ? 64.083 39.136 8.727 1.00 20.17 98 GLN A CA 1
ATOM 627 C C . GLN A 1 123 ? 64.860 39.592 7.504 1.00 20.36 98 GLN A C 1
ATOM 628 O O . GLN A 1 123 ? 66.093 39.592 7.469 1.00 21.54 98 GLN A O 1
ATOM 634 N N . SER A 1 124 ? 64.091 39.959 6.486 1.00 19.79 99 SER A N 1
ATOM 635 C CA . SER A 1 124 ? 64.594 40.343 5.172 1.00 20.65 99 SER A CA 1
ATOM 636 C C . SER A 1 124 ? 63.431 40.954 4.418 1.00 20.06 99 SER A C 1
ATOM 637 O O . SER A 1 124 ? 62.271 40.783 4.815 1.00 19.64 99 SER A O 1
ATOM 640 N N . GLY A 1 125 ? 63.739 41.662 3.333 1.00 19.40 100 GLY A N 1
ATOM 641 C CA . GLY A 1 125 ? 62.719 42.267 2.482 1.00 19.36 100 GLY A CA 1
ATOM 642 C C . GLY A 1 125 ? 61.741 41.236 1.967 1.00 18.89 100 GLY A C 1
ATOM 643 O O . GLY A 1 125 ? 62.144 40.145 1.551 1.00 20.43 100 GLY A O 1
ATOM 644 N N . CYS A 1 126 ? 60.460 41.589 2.017 1.00 18.69 101 CYS A N 1
ATOM 645 C CA . CYS A 1 126 ? 59.389 40.711 1.568 1.00 20.17 101 CYS A CA 1
ATOM 646 C C . CYS A 1 126 ? 58.833 41.246 0.257 1.00 22.25 101 CYS A C 1
ATOM 647 O O . CYS A 1 126 ? 59.419 42.156 -0.328 1.00 26.60 101 CYS A O 1
ATOM 650 N N . TYR A 1 127 ? 57.736 40.670 -0.228 1.00 19.38 102 TYR A N 1
ATOM 651 C CA . TYR A 1 127 ? 57.201 41.083 -1.514 1.00 20.88 102 TYR A CA 1
ATOM 652 C C . TYR A 1 127 ? 55.701 41.305 -1.387 1.00 19.52 102 TYR A C 1
ATOM 653 O O . TYR A 1 127 ? 54.979 40.387 -1.015 1.00 21.88 102 TYR A O 1
ATOM 662 N N . PHE A 1 128 ? 55.261 42.522 -1.718 1.00 20.28 103 PHE A N 1
ATOM 663 C CA . PHE A 1 128 ? 53.875 42.960 -1.533 1.00 21.45 103 PHE A CA 1
ATOM 664 C C . PHE A 1 128 ? 53.209 43.204 -2.880 1.00 23.84 103 PHE A C 1
ATOM 665 O O . PHE A 1 128 ? 53.483 44.214 -3.544 1.00 27.44 103 PHE A O 1
ATOM 673 N N . LYS A 1 129 ? 52.340 42.284 -3.277 1.00 24.06 104 LYS A N 1
ATOM 674 C CA . LYS A 1 129 ? 51.569 42.450 -4.516 1.00 27.88 104 LYS A CA 1
ATOM 675 C C . LYS A 1 129 ? 50.638 43.675 -4.444 1.00 31.91 104 LYS A C 1
ATOM 676 O O . LYS A 1 129 ? 50.600 44.489 -5.375 1.00 30.38 104 LYS A O 1
ATOM 682 N N . ASP A 1 130 ? 49.917 43.797 -3.330 1.00 32.62 105 ASP A N 1
ATOM 683 C CA . ASP A 1 130 ? 48.938 44.868 -3.118 1.00 35.18 105 ASP A CA 1
ATOM 684 C C . ASP A 1 130 ? 49.319 45.788 -1.960 1.00 42.26 105 ASP A C 1
ATOM 685 O O . ASP A 1 130 ? 50.176 45.447 -1.136 1.00 39.89 105 ASP A O 1
ATOM 690 N N . GLU A 1 131 ? 48.665 46.953 -1.912 1.00 48.52 106 GLU A N 1
ATOM 691 C CA . GLU A 1 131 ? 48.738 47.880 -0.775 1.00 57.04 106 GLU A CA 1
ATOM 692 C C . GLU A 1 131 ? 48.230 47.224 0.514 1.00 51.09 106 GLU A C 1
ATOM 693 O O . GLU A 1 131 ? 48.696 47.554 1.608 1.00 54.17 106 GLU A O 1
ATOM 699 N N . THR A 1 132 ? 47.285 46.295 0.359 1.00 45.88 107 THR A N 1
ATOM 700 C CA . THR A 1 132 ? 46.643 45.598 1.478 1.00 48.20 107 THR A CA 1
ATOM 701 C C . THR A 1 132 ? 47.197 44.189 1.754 1.00 40.63 107 THR A C 1
ATOM 702 O O . THR A 1 132 ? 46.679 43.486 2.631 1.00 37.42 107 THR A O 1
ATOM 706 N N . THR A 1 133 ? 48.237 43.780 1.013 1.00 32.80 108 THR A N 1
ATOM 707 C CA . THR A 1 133 ? 48.958 42.523 1.289 1.00 27.92 108 THR A CA 1
ATOM 708 C C . THR A 1 133 ? 49.485 42.582 2.722 1.00 24.86 108 THR A C 1
ATOM 709 O O . THR A 1 133 ? 50.105 43.573 3.115 1.00 27.20 108 THR A O 1
ATOM 713 N N . THR A 1 134 ? 49.202 41.534 3.492 1.00 25.09 109 THR A N 1
ATOM 714 C CA . THR A 1 134 ? 49.645 41.448 4.886 1.00 23.05 109 THR A CA 1
ATOM 715 C C . THR A 1 134 ? 51.102 41.009 4.930 1.00 22.59 109 THR A C 1
ATOM 716 O O . THR A 1 134 ? 51.604 40.441 3.958 1.00 22.36 109 THR A O 1
ATOM 720 N N . ILE A 1 135 ? 51.768 41.246 6.060 1.00 23.12 110 ILE A N 1
ATOM 721 C CA . ILE A 1 135 ? 53.146 40.771 6.235 1.00 21.36 110 ILE A CA 1
ATOM 722 C C . ILE A 1 135 ? 53.262 39.243 6.089 1.00 21.10 110 ILE A C 1
ATOM 723 O O . ILE A 1 135 ? 54.205 38.766 5.476 1.00 19.56 110 ILE A O 1
ATOM 728 N N . ASP A 1 136 ? 52.288 38.484 6.605 1.00 20.88 111 ASP A N 1
ATOM 729 C CA . ASP A 1 136 ? 52.303 37.023 6.447 1.00 21.75 111 ASP A CA 1
ATOM 730 C C . ASP A 1 136 ? 52.262 36.612 4.976 1.00 21.15 111 ASP A C 1
ATOM 731 O O . ASP A 1 136 ? 53.012 35.726 4.553 1.00 21.63 111 ASP A O 1
ATOM 736 N N . GLU A 1 137 ? 51.399 37.276 4.206 1.00 20.81 112 GLU A N 1
ATOM 737 C CA . GLU A 1 137 ? 51.284 37.021 2.766 1.00 21.94 112 GLU A CA 1
ATOM 738 C C . GLU A 1 137 ? 52.558 37.427 2.033 1.00 21.61 112 GLU A C 1
ATOM 739 O O . GLU A 1 137 ? 53.000 36.731 1.110 1.00 20.28 112 GLU A O 1
ATOM 745 N N . ALA A 1 138 ? 53.149 38.536 2.468 1.00 20.30 113 ALA A N 1
ATOM 746 C CA . ALA A 1 138 ? 54.372 39.055 1.857 1.00 18.39 113 ALA A CA 1
ATOM 747 C C . ALA A 1 138 ? 55.586 38.156 2.097 1.00 19.28 113 ALA A C 1
ATOM 748 O O . ALA A 1 138 ? 56.433 38.020 1.213 1.00 19.15 113 ALA A O 1
ATOM 750 N N . GLU A 1 139 ? 55.666 37.551 3.285 1.00 18.87 114 GLU A N 1
ATOM 751 C CA . GLU A 1 139 ? 56.677 36.522 3.562 1.00 18.21 114 GLU A CA 1
ATOM 752 C C . GLU A 1 139 ? 56.553 35.353 2.583 1.00 20.07 114 GLU A C 1
ATOM 753 O O . GLU A 1 139 ? 57.545 34.947 1.967 1.00 19.81 114 GLU A O 1
ATOM 759 N N . GLU A 1 140 ? 55.337 34.809 2.453 1.00 20.31 115 GLU A N 1
ATOM 760 C CA . GLU A 1 140 ? 55.102 33.663 1.571 1.00 22.22 115 GLU A CA 1
ATOM 761 C C . GLU A 1 140 ? 55.421 34.004 0.117 1.00 21.05 115 GLU A C 1
ATOM 762 O O . GLU A 1 140 ? 56.096 33.220 -0.560 1.00 20.63 115 GLU A O 1
ATOM 768 N N . ALA A 1 141 ? 54.982 35.186 -0.329 1.00 19.16 116 ALA A N 1
ATOM 769 C CA . ALA A 1 141 ? 55.257 35.665 -1.697 1.00 18.36 116 ALA A CA 1
ATOM 770 C C . ALA A 1 141 ? 56.765 35.773 -1.968 1.00 18.94 116 ALA A C 1
ATOM 771 O O . ALA A 1 141 ? 57.234 35.383 -3.048 1.00 18.44 116 ALA A O 1
ATOM 773 N N A SER A 1 142 ? 57.518 36.279 -0.991 0.50 20.44 117 SER A N 1
ATOM 774 N N B SER A 1 142 ? 57.503 36.279 -0.977 0.50 19.40 117 SER A N 1
ATOM 775 C CA A SER A 1 142 ? 58.973 36.393 -1.125 0.50 19.47 117 SER A CA 1
ATOM 776 C CA B SER A 1 142 ? 58.961 36.409 -1.046 0.50 17.99 117 SER A CA 1
ATOM 777 C C A SER A 1 142 ? 59.665 35.023 -1.139 0.50 19.44 117 SER A C 1
ATOM 778 C C B SER A 1 142 ? 59.649 35.041 -1.126 0.50 18.72 117 SER A C 1
ATOM 779 O O A SER A 1 142 ? 60.569 34.799 -1.948 0.50 18.46 117 SER A O 1
ATOM 780 O O B SER A 1 142 ? 60.532 34.835 -1.965 0.50 18.29 117 SER A O 1
ATOM 785 N N . HIS A 1 143 ? 59.228 34.115 -0.261 1.00 18.07 118 HIS A N 1
ATOM 786 C CA . HIS A 1 143 ? 59.705 32.717 -0.278 1.00 18.25 118 HIS A CA 1
ATOM 787 C C . HIS A 1 143 ? 59.486 32.074 -1.656 1.00 19.01 118 HIS A C 1
ATOM 788 O O . HIS A 1 143 ? 60.402 31.439 -2.196 1.00 19.50 118 HIS A O 1
ATOM 795 N N A GLU A 1 144 ? 58.292 32.275 -2.219 0.50 19.70 119 GLU A N 1
ATOM 796 N N B GLU A 1 144 ? 58.285 32.255 -2.209 0.50 20.04 119 GLU A N 1
ATOM 797 C CA A GLU A 1 144 ? 57.933 31.768 -3.551 0.50 19.15 119 GLU A CA 1
ATOM 798 C CA B GLU A 1 144 ? 57.949 31.755 -3.544 0.50 19.40 119 GLU A CA 1
ATOM 799 C C A GLU A 1 144 ? 58.776 32.377 -4.672 0.50 19.79 119 GLU A C 1
ATOM 800 C C B GLU A 1 144 ? 58.862 32.352 -4.612 0.50 19.52 119 GLU A C 1
ATOM 801 O O A GLU A 1 144 ? 59.154 31.679 -5.616 0.50 19.85 119 GLU A O 1
ATOM 802 O O B GLU A 1 144 ? 59.393 31.612 -5.446 0.50 18.30 119 GLU A O 1
ATOM 813 N N . LEU A 1 145 ? 59.056 33.674 -4.558 1.00 18.99 120 LEU A N 1
ATOM 814 C CA . LEU A 1 145 ? 59.941 34.382 -5.494 1.00 19.37 120 LEU A CA 1
ATOM 815 C C . LEU A 1 145 ? 61.365 33.802 -5.483 1.00 18.77 120 LEU A C 1
ATOM 816 O O . LEU A 1 145 ? 61.940 33.566 -6.547 1.00 18.26 120 LEU A O 1
ATOM 821 N N . TYR A 1 146 ? 61.903 33.530 -4.294 1.00 18.61 121 TYR A N 1
ATOM 822 C CA . TYR A 1 146 ? 63.216 32.892 -4.186 1.00 18.18 121 TYR A CA 1
ATOM 823 C C . TYR A 1 146 ? 63.221 31.497 -4.803 1.00 19.30 121 TYR A C 1
ATOM 824 O O . TYR A 1 146 ? 64.176 31.128 -5.477 1.00 18.77 121 TYR A O 1
ATOM 833 N N . CYS A 1 147 ? 62.157 30.728 -4.568 1.00 19.36 122 CYS A N 1
ATOM 834 C CA . CYS A 1 147 ? 62.072 29.365 -5.116 1.00 20.80 122 CYS A CA 1
ATOM 835 C C . CYS A 1 147 ? 62.075 29.371 -6.647 1.00 18.74 122 CYS A C 1
ATOM 836 O O . CYS A 1 147 ? 62.747 28.535 -7.265 1.00 20.86 122 CYS A O 1
ATOM 839 N N A GLU A 1 148 ? 61.342 30.315 -7.238 0.50 19.44 123 GLU A N 1
ATOM 840 N N B GLU A 1 148 ? 61.336 30.318 -7.227 0.50 19.58 123 GLU A N 1
ATOM 841 C CA A GLU A 1 148 ? 61.282 30.478 -8.693 0.50 19.23 123 GLU A CA 1
ATOM 842 C CA B GLU A 1 148 ? 61.254 30.524 -8.675 0.50 19.30 123 GLU A CA 1
ATOM 843 C C A GLU A 1 148 ? 62.638 30.903 -9.257 0.50 18.47 123 GLU A C 1
ATOM 844 C C B GLU A 1 148 ? 62.615 30.916 -9.253 0.50 18.54 123 GLU A C 1
ATOM 845 O O A GLU A 1 148 ? 63.157 30.269 -10.181 0.50 19.46 123 GLU A O 1
ATOM 846 O O B GLU A 1 148 ? 63.117 30.269 -10.177 0.50 19.63 123 GLU A O 1
ATOM 857 N N . ARG A 1 149 ? 63.212 31.961 -8.684 1.00 18.48 124 ARG A N 1
ATOM 858 C CA . ARG A 1 149 ? 64.452 32.529 -9.214 1.00 17.47 124 ARG A CA 1
ATOM 859 C C . ARG A 1 149 ? 65.693 31.659 -8.966 1.00 17.14 124 ARG A C 1
ATOM 860 O O . ARG A 1 149 ? 66.611 31.641 -9.791 1.00 19.13 124 ARG A O 1
ATOM 868 N N . ALA A 1 150 ? 65.697 30.913 -7.863 1.00 16.87 125 ALA A N 1
ATOM 869 C CA . ALA A 1 150 ? 66.770 29.951 -7.586 1.00 15.57 125 ALA A CA 1
ATOM 870 C C . ALA A 1 150 ? 66.549 28.589 -8.253 1.00 16.99 125 ALA A C 1
ATOM 871 O O . ALA A 1 150 ? 67.366 27.678 -8.092 1.00 18.65 125 ALA A O 1
ATOM 873 N N . GLN A 1 151 ? 65.438 28.460 -8.985 1.00 19.39 126 GLN A N 1
ATOM 874 C CA . GLN A 1 151 ? 65.098 27.245 -9.742 1.00 21.10 126 GLN A CA 1
ATOM 875 C C . GLN A 1 151 ? 65.105 26.003 -8.839 1.00 21.33 126 GLN A C 1
ATOM 876 O O . GLN A 1 151 ? 65.727 24.981 -9.155 1.00 20.50 126 GLN A O 1
ATOM 882 N N . ILE A 1 152 ? 64.416 26.125 -7.701 1.00 21.01 127 ILE A N 1
ATOM 883 C CA . ILE A 1 152 ? 64.250 25.021 -6.754 1.00 22.20 127 ILE A CA 1
ATOM 884 C C . ILE A 1 152 ? 63.321 23.978 -7.374 1.00 21.69 127 ILE A C 1
ATOM 885 O O . ILE A 1 152 ? 62.292 24.321 -7.955 1.00 23.81 127 ILE A O 1
ATOM 890 N N . LYS A 1 153 ? 63.733 22.717 -7.281 1.00 23.33 128 LYS A N 1
ATOM 891 C CA . LYS A 1 153 ? 62.959 21.581 -7.782 1.00 25.13 128 LYS A CA 1
ATOM 892 C C . LYS A 1 153 ? 62.981 20.480 -6.742 1.00 21.78 128 LYS A C 1
ATOM 893 O O . LYS A 1 153 ? 63.975 20.304 -6.037 1.00 23.50 128 LYS A O 1
ATOM 899 N N . ASP A 1 154 ? 61.883 19.730 -6.670 1.00 22.29 129 ASP A N 1
ATOM 900 C CA . ASP A 1 154 ? 61.770 18.618 -5.733 1.00 21.25 129 ASP A CA 1
ATOM 901 C C . ASP A 1 154 ? 62.919 17.629 -5.915 1.00 21.49 129 ASP A C 1
ATOM 902 O O . ASP A 1 154 ? 63.312 17.315 -7.047 1.00 25.01 129 ASP A O 1
ATOM 907 N N . GLY A 1 155 ? 63.465 17.162 -4.796 1.00 20.34 130 GLY A N 1
ATOM 908 C CA . GLY A 1 155 ? 64.579 16.221 -4.807 1.00 21.42 130 GLY A CA 1
ATOM 909 C C . GLY A 1 155 ? 65.963 16.811 -4.605 1.00 21.67 130 GLY A C 1
ATOM 910 O O . GLY A 1 155 ? 66.912 16.077 -4.342 1.00 23.87 130 GLY A O 1
ATOM 911 N N . GLN A 1 156 ? 66.083 18.134 -4.729 1.00 21.89 131 GLN A N 1
ATOM 912 C CA . GLN A 1 156 ? 67.375 18.809 -4.566 1.00 21.09 131 GLN A CA 1
ATOM 913 C C . GLN A 1 156 ? 67.829 18.878 -3.113 1.00 22.05 131 GLN A C 1
ATOM 914 O O . GLN A 1 156 ? 66.999 18.965 -2.211 1.00 22.04 131 GLN A O 1
ATOM 920 N N . THR A 1 157 ? 69.145 18.856 -2.903 1.00 21.23 132 THR A N 1
ATOM 921 C CA . THR A 1 157 ? 69.740 19.272 -1.632 1.00 20.89 132 THR A CA 1
ATOM 922 C C . THR A 1 157 ? 69.886 20.796 -1.642 1.00 23.11 132 THR A C 1
ATOM 923 O O . THR A 1 157 ? 70.355 21.379 -2.627 1.00 20.90 132 THR A O 1
ATOM 927 N N . VAL A 1 158 ? 69.474 21.424 -0.544 1.00 19.84 133 VAL A N 1
ATOM 928 C CA . VAL A 1 158 ? 69.379 22.888 -0.452 1.00 19.19 133 VAL A CA 1
ATOM 929 C C . VAL A 1 158 ? 70.058 23.349 0.834 1.00 20.26 133 VAL A C 1
ATOM 930 O O . VAL A 1 158 ? 69.794 22.799 1.914 1.00 21.64 133 VAL A O 1
ATOM 934 N N . LEU A 1 159 ? 70.933 24.354 0.709 1.00 18.75 134 LEU A N 1
ATOM 935 C CA . LEU A 1 159 ? 71.586 24.987 1.855 1.00 18.73 134 LEU A CA 1
ATOM 936 C C . LEU A 1 159 ? 71.198 26.459 1.909 1.00 19.41 134 LEU A C 1
ATOM 937 O O . LEU A 1 159 ? 71.326 27.171 0.915 1.00 20.66 134 LEU A O 1
ATOM 942 N N . ASP A 1 160 ? 70.710 26.890 3.069 1.00 17.05 135 ASP A N 1
ATOM 943 C CA . ASP A 1 160 ? 70.339 28.286 3.300 1.00 18.44 135 ASP A CA 1
ATOM 944 C C . ASP A 1 160 ? 71.321 28.894 4.301 1.00 19.28 135 ASP A C 1
ATOM 945 O O . ASP A 1 160 ? 71.294 28.562 5.493 1.00 20.03 135 ASP A O 1
ATOM 950 N N . ILE A 1 161 ? 72.165 29.804 3.808 1.00 18.46 136 ILE A N 1
ATOM 951 C CA . ILE A 1 161 ? 73.257 30.383 4.602 1.00 19.65 136 ILE A CA 1
ATOM 952 C C . ILE A 1 161 ? 72.816 31.635 5.355 1.00 18.10 136 ILE A C 1
ATOM 953 O O . ILE A 1 161 ? 72.397 32.623 4.747 1.00 19.29 136 ILE A O 1
ATOM 958 N N . GLY A 1 162 ? 72.929 31.586 6.683 1.00 18.04 137 GLY A N 1
ATOM 959 C CA . GLY A 1 162 ? 72.403 32.644 7.544 1.00 20.04 137 GLY A CA 1
ATOM 960 C C . GLY A 1 162 ? 70.887 32.600 7.494 1.00 20.59 137 GLY A C 1
ATOM 961 O O . GLY A 1 162 ? 70.234 33.597 7.196 1.00 20.67 137 GLY A O 1
ATOM 962 N N . CYS A 1 163 ? 70.339 31.428 7.811 1.00 19.41 138 CYS A N 1
ATOM 963 C CA . CYS A 1 163 ? 68.914 31.133 7.617 1.00 20.22 138 CYS A CA 1
ATOM 964 C C . CYS A 1 163 ? 67.965 31.838 8.596 1.00 20.07 138 CYS A C 1
ATOM 965 O O . CYS A 1 163 ? 66.744 31.790 8.409 1.00 19.89 138 CYS A O 1
ATOM 968 N N . GLY A 1 164 ? 68.520 32.487 9.625 1.00 20.68 139 GLY A N 1
ATOM 969 C CA . GLY A 1 164 ? 67.732 33.218 10.616 1.00 20.59 139 GLY A CA 1
ATOM 970 C C . GLY A 1 164 ? 66.781 32.283 11.338 1.00 21.60 139 GLY A C 1
ATOM 971 O O . GLY A 1 164 ? 67.186 31.201 11.782 1.00 21.39 139 GLY A O 1
ATOM 972 N N A GLN A 1 165 ? 65.519 32.692 11.420 0.50 18.98 140 GLN A N 1
ATOM 973 N N B GLN A 1 165 ? 65.517 32.696 11.436 0.50 21.84 140 GLN A N 1
ATOM 974 C CA A GLN A 1 165 ? 64.482 31.902 12.085 0.50 19.29 140 GLN A CA 1
ATOM 975 C CA B GLN A 1 165 ? 64.464 31.891 12.076 0.50 23.80 140 GLN A CA 1
ATOM 976 C C A GLN A 1 165 ? 63.912 30.788 11.189 0.50 19.75 140 GLN A C 1
ATOM 977 C C B GLN A 1 165 ? 63.940 30.750 11.202 0.50 22.66 140 GLN A C 1
ATOM 978 O O A GLN A 1 165 ? 62.971 30.099 11.583 0.50 20.39 140 GLN A O 1
ATOM 979 O O B GLN A 1 165 ? 63.050 30.008 11.621 0.50 23.18 140 GLN A O 1
ATOM 990 N N . GLY A 1 166 ? 64.486 30.620 9.994 1.00 19.45 141 GLY A N 1
ATOM 991 C CA . GLY A 1 166 ? 64.215 29.464 9.125 1.00 19.85 141 GLY A CA 1
ATOM 992 C C . GLY A 1 166 ? 62.957 29.424 8.278 1.00 19.44 141 GLY A C 1
ATOM 993 O O . GLY A 1 166 ? 62.572 28.348 7.811 1.00 20.45 141 GLY A O 1
ATOM 994 N N . GLY A 1 167 ? 62.332 30.580 8.047 1.00 19.90 142 GLY A N 1
ATOM 995 C CA . GLY A 1 167 ? 61.105 30.661 7.239 1.00 19.82 142 GLY A CA 1
ATOM 996 C C . GLY A 1 167 ? 61.252 30.034 5.860 1.00 20.13 142 GLY A C 1
ATOM 997 O O . GLY A 1 167 ? 60.397 29.260 5.426 1.00 19.03 142 GLY A O 1
ATOM 998 N N . LEU A 1 168 ? 62.358 30.346 5.186 1.00 19.16 143 LEU A N 1
ATOM 999 C CA . LEU A 1 168 ? 62.626 29.807 3.858 1.00 18.59 143 LEU A CA 1
ATOM 1000 C C . LEU A 1 168 ? 62.947 28.315 3.891 1.00 18.01 143 LEU A C 1
ATOM 1001 O O . LEU A 1 168 ? 62.491 27.564 3.017 1.00 19.74 143 LEU A O 1
ATOM 1006 N N . VAL A 1 169 ? 63.728 27.899 4.890 1.00 17.90 144 VAL A N 1
ATOM 1007 C CA . VAL A 1 169 ? 64.049 26.480 5.122 1.00 17.73 144 VAL A CA 1
ATOM 1008 C C . VAL A 1 169 ? 62.753 25.678 5.265 1.00 18.91 144 VAL A C 1
ATOM 1009 O O . VAL A 1 169 ? 62.576 24.657 4.593 1.00 19.68 144 VAL A O 1
ATOM 1013 N N . LEU A 1 170 ? 61.850 26.173 6.111 1.00 18.56 145 LEU A N 1
ATOM 1014 C CA . LEU A 1 170 ? 60.565 25.500 6.369 1.00 19.26 145 LEU A CA 1
ATOM 1015 C C . LEU A 1 170 ? 59.641 25.534 5.160 1.00 19.56 145 LEU A C 1
ATOM 1016 O O . LEU A 1 170 ? 58.933 24.558 4.900 1.00 20.25 145 LEU A O 1
ATOM 1021 N N . HIS A 1 171 ? 59.682 26.633 4.405 1.00 17.91 146 HIS A N 1
ATOM 1022 C CA . HIS A 1 171 ? 58.880 26.770 3.187 1.00 20.03 146 HIS A CA 1
ATOM 1023 C C . HIS A 1 171 ? 59.270 25.719 2.142 1.00 19.61 146 HIS A C 1
ATOM 1024 O O . HIS A 1 171 ? 58.403 25.025 1.600 1.00 20.53 146 HIS A O 1
ATOM 1031 N N . ILE A 1 172 ? 60.571 25.604 1.873 1.00 18.18 147 ILE A N 1
ATOM 1032 C CA . ILE A 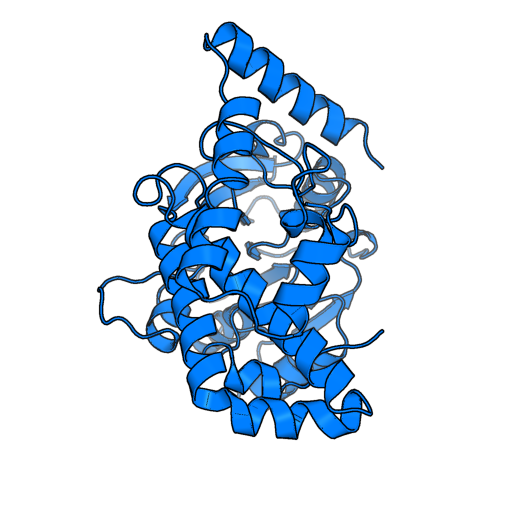1 172 ? 61.073 24.653 0.881 1.00 18.67 147 ILE A CA 1
ATOM 1033 C C . ILE A 1 172 ? 60.826 23.215 1.340 1.00 20.75 147 ILE A C 1
ATOM 1034 O O . ILE A 1 172 ? 60.359 22.390 0.556 1.00 20.37 147 ILE A O 1
ATOM 1039 N N . ALA A 1 173 ? 61.099 22.939 2.616 1.00 19.76 148 ALA A N 1
ATOM 1040 C CA . ALA A 1 173 ? 60.898 21.596 3.163 1.00 21.25 148 ALA A CA 1
ATOM 1041 C C . ALA A 1 173 ? 59.451 21.111 3.022 1.00 20.60 148 ALA A C 1
ATOM 1042 O O . ALA A 1 173 ? 59.220 19.944 2.686 1.00 21.94 148 ALA A O 1
ATOM 1044 N N . GLN A 1 174 ? 58.494 22.005 3.273 1.00 21.15 149 GLN A N 1
ATOM 1045 C CA . GLN A 1 174 ? 57.067 21.678 3.172 1.00 23.44 149 GLN A CA 1
ATOM 1046 C C . GLN A 1 174 ? 56.591 21.559 1.724 1.00 24.26 149 GLN A C 1
ATOM 1047 O O . GLN A 1 174 ? 55.823 20.648 1.398 1.00 26.93 149 GLN A O 1
ATOM 1053 N N . LYS A 1 175 ? 57.041 22.473 0.865 1.00 22.82 150 LYS A N 1
ATOM 1054 C CA . LYS A 1 175 ? 56.620 22.494 -0.536 1.00 24.67 150 LYS A CA 1
ATOM 1055 C C . LYS A 1 175 ? 57.231 21.345 -1.351 1.00 25.95 150 LYS A C 1
ATOM 1056 O O . LYS A 1 175 ? 56.588 20.824 -2.268 1.00 28.06 150 LYS A O 1
ATOM 1062 N N . TYR A 1 176 ? 58.454 20.946 -1.002 1.00 21.85 151 TYR A N 1
ATOM 1063 C CA . TYR A 1 176 ? 59.197 19.953 -1.768 1.00 23.35 151 TYR A CA 1
ATOM 1064 C C . TYR A 1 176 ? 59.656 18.828 -0.832 1.00 23.50 151 TYR A C 1
ATOM 1065 O O . TYR A 1 176 ? 60.758 18.862 -0.276 1.00 22.93 151 TYR A O 1
ATOM 1074 N N . LYS A 1 177 ? 58.795 17.824 -0.665 1.00 24.21 152 LYS A N 1
ATOM 1075 C CA . LYS A 1 177 ? 59.025 16.751 0.320 1.00 23.98 152 LYS A CA 1
ATOM 1076 C C . LYS A 1 177 ? 60.268 15.893 0.061 1.00 22.45 152 LYS A C 1
ATOM 1077 O O . LYS A 1 177 ? 60.823 15.308 0.994 1.00 24.97 152 LYS A O 1
ATOM 1083 N N . ASN A 1 178 ? 60.714 15.828 -1.194 1.00 21.50 153 ASN A N 1
ATOM 1084 C CA . ASN A 1 178 ? 61.900 15.054 -1.548 1.00 22.71 153 ASN A CA 1
ATOM 1085 C C . ASN A 1 178 ? 63.205 15.857 -1.518 1.00 18.70 153 ASN A C 1
ATOM 1086 O O . ASN A 1 178 ? 64.292 15.290 -1.640 1.00 24.05 153 ASN A O 1
ATOM 1091 N N . CYS A 1 179 ? 63.085 17.171 -1.323 1.00 21.45 154 CYS A N 1
ATOM 1092 C CA . CYS A 1 179 ? 64.243 17.997 -1.015 1.00 20.63 154 CYS A CA 1
ATOM 1093 C C . CYS A 1 179 ? 64.748 17.680 0.380 1.00 22.01 154 CYS A C 1
ATOM 1094 O O . CYS A 1 179 ? 63.953 17.350 1.269 1.00 23.15 154 CYS A O 1
ATOM 1097 N N A HIS A 1 180 ? 66.065 17.713 0.557 0.50 20.69 155 HIS A N 1
ATOM 1098 N N B HIS A 1 180 ? 66.058 17.805 0.572 0.50 21.90 155 HIS A N 1
ATOM 1099 C CA A HIS A 1 180 ? 66.620 17.825 1.893 0.50 19.91 155 HIS A CA 1
ATOM 1100 C CA B HIS A 1 180 ? 66.655 17.797 1.902 0.50 22.17 155 HIS A CA 1
ATOM 1101 C C A HIS A 1 180 ? 67.124 19.241 2.035 0.50 19.87 155 HIS A C 1
ATOM 1102 C C B HIS A 1 180 ? 67.277 19.167 2.149 0.50 21.47 155 HIS A C 1
ATOM 1103 O O A HIS A 1 180 ? 67.847 19.741 1.169 0.50 18.68 155 HIS A O 1
ATOM 1104 O O B HIS A 1 180 ? 68.223 19.561 1.459 0.50 20.12 155 HIS A O 1
ATOM 1117 N N . VAL A 1 181 ? 66.710 19.885 3.118 1.00 20.66 156 VAL A N 1
ATOM 1118 C CA . VAL A 1 181 ? 66.984 21.311 3.331 1.00 20.07 156 VAL A CA 1
ATOM 1119 C C . VAL A 1 181 ? 67.803 21.509 4.598 1.00 20.83 156 VAL A C 1
ATOM 1120 O O . VAL A 1 181 ? 67.402 21.076 5.681 1.00 21.37 156 VAL A O 1
ATOM 1124 N N . THR A 1 182 ? 68.956 22.155 4.441 1.00 19.44 157 THR A N 1
ATOM 1125 C CA . THR A 1 182 ? 69.841 22.464 5.561 1.00 19.64 157 THR A CA 1
ATOM 1126 C C . THR A 1 182 ? 69.875 23.975 5.767 1.00 19.39 157 THR A C 1
ATOM 1127 O O . THR A 1 182 ? 70.154 24.723 4.831 1.00 20.78 157 THR A O 1
ATOM 1131 N N . GLY A 1 183 ? 69.574 24.408 6.987 1.00 18.39 158 GLY A N 1
ATOM 1132 C CA . GLY A 1 183 ? 69.789 25.801 7.382 1.00 19.09 158 GLY A CA 1
ATOM 1133 C C . GLY A 1 183 ? 71.124 25.913 8.097 1.00 21.81 158 GLY A C 1
ATOM 1134 O O . GLY A 1 183 ? 71.494 25.021 8.858 1.00 22.58 158 GLY A O 1
ATOM 1135 N N . LEU A 1 184 ? 71.857 26.995 7.842 1.00 20.17 159 LEU A N 1
ATOM 1136 C CA . LEU A 1 184 ? 73.089 27.272 8.567 1.00 20.54 159 LEU A CA 1
ATOM 1137 C C . LEU A 1 184 ? 72.930 28.613 9.261 1.00 20.10 159 LEU A C 1
ATOM 1138 O O . LEU A 1 184 ? 72.627 29.622 8.623 1.00 20.55 159 LEU A O 1
ATOM 1143 N N . THR A 1 185 ? 73.120 28.601 10.574 1.00 19.77 160 THR A N 1
ATOM 1144 C CA . THR A 1 185 ? 73.023 29.802 11.397 1.00 20.75 160 THR A CA 1
ATOM 1145 C C . THR A 1 185 ? 74.079 29.778 12.496 1.00 21.53 160 THR A C 1
ATOM 1146 O O . THR A 1 185 ? 74.498 28.702 12.936 1.00 21.64 160 THR A O 1
ATOM 1150 N N . ASN A 1 186 ? 74.501 30.970 12.917 1.00 22.82 161 ASN A N 1
ATOM 1151 C CA . ASN A 1 186 ? 75.462 31.126 14.012 1.00 22.86 161 ASN A CA 1
ATOM 1152 C C . ASN A 1 186 ? 74.806 31.255 15.395 1.00 25.54 161 ASN A C 1
ATOM 1153 O O . ASN A 1 186 ? 75.489 31.450 16.409 1.00 25.37 161 ASN A O 1
ATOM 1158 N N . SER A 1 187 ? 73.481 31.128 15.424 1.00 23.95 162 SER A N 1
ATOM 1159 C CA . SER A 1 187 ? 72.697 31.270 16.646 1.00 24.12 162 SER A CA 1
ATOM 1160 C C . SER A 1 187 ? 72.093 29.945 17.087 1.00 26.46 162 SER A C 1
ATOM 1161 O O . SER A 1 187 ? 71.320 29.327 16.348 1.00 22.59 162 SER A O 1
ATOM 1164 N N . LYS A 1 188 ? 72.447 29.527 18.303 1.00 23.74 163 LYS A N 1
ATOM 1165 C CA . LYS A 1 188 ? 71.901 28.315 18.911 1.00 27.80 163 LYS A CA 1
ATOM 1166 C C . LYS A 1 188 ? 70.387 28.424 19.122 1.00 27.47 163 LYS A C 1
ATOM 1167 O O . LYS A 1 188 ? 69.658 27.454 18.885 1.00 24.89 163 LYS A O 1
ATOM 1173 N N . ALA A 1 189 ? 69.925 29.605 19.548 1.00 26.29 164 ALA A N 1
ATOM 1174 C CA . ALA A 1 189 ? 68.492 29.885 19.715 1.00 27.71 164 ALA A CA 1
ATOM 1175 C C . ALA A 1 189 ? 67.722 29.699 18.405 1.00 26.55 164 ALA A C 1
ATOM 1176 O O . ALA A 1 189 ? 66.633 29.111 18.393 1.00 26.11 164 ALA A O 1
ATOM 1178 N N . GLN A 1 190 ? 68.309 30.173 17.306 1.00 23.17 165 GLN A N 1
ATOM 1179 C CA . GLN A 1 190 ? 67.694 30.044 15.986 1.00 23.53 165 GLN A CA 1
ATOM 1180 C C . GLN A 1 190 ? 67.620 28.590 15.538 1.00 22.30 165 GLN A C 1
ATOM 1181 O O . GLN A 1 190 ? 66.584 28.160 15.031 1.00 22.10 165 GLN A O 1
ATOM 1187 N N . LYS A 1 191 ? 68.707 27.842 15.741 1.00 21.19 166 LYS A N 1
ATOM 1188 C CA . LYS A 1 191 ? 68.733 26.407 15.441 1.00 21.26 166 LYS A CA 1
ATOM 1189 C C . LYS A 1 191 ? 67.600 25.688 16.183 1.00 21.85 166 LYS A C 1
ATOM 1190 O O . LYS A 1 191 ? 66.817 24.939 15.580 1.00 22.35 166 LYS A O 1
ATOM 1196 N N . ASN A 1 192 ? 67.519 25.938 17.489 1.00 21.86 167 ASN A N 1
ATOM 1197 C CA . ASN A 1 192 ? 66.494 25.320 18.335 1.00 22.93 167 ASN A CA 1
ATOM 1198 C C . ASN A 1 192 ? 65.070 25.671 17.907 1.00 22.30 167 ASN A C 1
ATOM 1199 O O . ASN A 1 192 ? 64.196 24.801 17.904 1.00 22.50 167 ASN A O 1
ATOM 1204 N N . TYR A 1 193 ? 64.858 26.930 17.516 1.00 21.56 168 TYR A N 1
ATOM 1205 C CA . TYR A 1 193 ? 63.568 27.400 17.006 1.00 20.24 168 TYR A CA 1
ATOM 1206 C C . TYR A 1 193 ? 63.148 26.651 15.741 1.00 20.61 168 TYR A C 1
ATOM 1207 O O . TYR A 1 193 ? 62.010 26.192 15.635 1.00 21.09 168 TYR A O 1
ATOM 1216 N N . ILE A 1 194 ? 64.071 26.555 14.782 1.00 20.37 169 ILE A N 1
ATOM 1217 C CA . ILE A 1 194 ? 63.819 25.865 13.514 1.00 19.87 169 ILE A CA 1
ATOM 1218 C C . ILE A 1 194 ? 63.491 24.390 13.743 1.00 20.15 169 ILE A C 1
ATOM 1219 O O . ILE A 1 194 ? 62.530 23.871 13.166 1.00 21.61 169 ILE A O 1
ATOM 1224 N N . LEU A 1 195 ? 64.278 23.732 14.594 1.00 20.64 170 LEU A N 1
ATOM 1225 C CA . LEU A 1 195 ? 64.060 22.303 14.852 1.00 22.69 170 LEU A CA 1
ATOM 1226 C C . LEU A 1 195 ? 62.710 22.049 15.518 1.00 22.27 170 LEU A C 1
ATOM 1227 O O . LEU A 1 195 ? 62.018 21.087 15.171 1.00 23.01 170 LEU A O 1
ATOM 1232 N N . MET A 1 196 ? 62.324 22.930 16.442 1.00 22.58 171 MET A N 1
ATOM 1233 C CA . MET A 1 196 ? 61.003 22.849 17.052 1.00 22.02 171 MET A CA 1
ATOM 1234 C C . MET A 1 196 ? 59.891 23.033 16.014 1.00 23.24 171 MET A C 1
ATOM 1235 O O . MET A 1 196 ? 58.914 22.275 16.004 1.00 22.01 171 MET A O 1
ATOM 1240 N N . GLN A 1 197 ? 60.047 24.027 15.138 1.00 20.79 172 GLN A N 1
ATOM 1241 C CA . GLN A 1 197 ? 59.047 24.277 14.103 1.00 21.58 172 GLN A CA 1
ATOM 1242 C C . GLN A 1 197 ? 58.929 23.107 13.128 1.00 21.18 172 GLN A C 1
ATOM 1243 O O . GLN A 1 197 ? 57.817 22.715 12.776 1.00 22.93 172 GLN A O 1
ATOM 1249 N N . ALA A 1 198 ? 60.066 22.533 12.732 1.00 20.47 173 ALA A N 1
ATOM 1250 C CA . ALA A 1 198 ? 60.088 21.366 11.840 1.00 20.59 173 ALA A CA 1
ATOM 1251 C C . ALA A 1 198 ? 59.346 20.183 12.472 1.00 22.08 173 ALA A C 1
ATOM 1252 O O . ALA A 1 198 ? 58.582 19.489 11.796 1.00 22.43 173 ALA A O 1
ATOM 1254 N N . GLU A 1 199 ? 59.550 19.994 13.775 1.00 21.05 174 GLU A N 1
ATOM 1255 C CA . GLU A 1 199 ? 58.851 18.954 14.534 1.00 20.05 174 GLU A CA 1
ATOM 1256 C C . GLU A 1 199 ? 57.337 19.183 14.567 1.00 20.24 174 GLU A C 1
ATOM 1257 O O . GLU A 1 199 ? 56.560 18.250 14.322 1.00 21.79 174 GLU A O 1
ATOM 1263 N N . LYS A 1 200 ? 56.929 20.420 14.847 1.00 20.32 175 LYS A N 1
ATOM 1264 C CA . LYS A 1 200 ? 55.510 20.791 14.887 1.00 21.18 175 LYS A CA 1
ATOM 1265 C C . LYS A 1 200 ? 54.825 20.644 13.525 1.00 22.65 175 LYS A C 1
ATOM 1266 O O . LYS A 1 200 ? 53.661 20.237 13.446 1.00 23.47 175 LYS A O 1
ATOM 1272 N N . LEU A 1 201 ? 55.569 20.941 12.464 1.00 22.01 176 LEU A N 1
ATOM 1273 C CA . LEU A 1 201 ? 55.054 20.866 11.096 1.00 22.24 176 LEU A CA 1
ATOM 1274 C C . LEU A 1 201 ? 55.180 19.489 10.427 1.00 23.07 176 LEU A C 1
ATOM 1275 O O . LEU A 1 201 ? 54.844 19.346 9.238 1.00 23.51 176 LEU A O 1
ATOM 1280 N N A GLN A 1 202 ? 55.670 18.500 11.180 0.50 21.87 177 GLN A N 1
ATOM 1281 N N B GLN A 1 202 ? 55.624 18.490 11.199 0.50 22.10 177 GLN A N 1
ATOM 1282 C CA A GLN A 1 202 ? 55.861 17.129 10.690 0.50 21.88 177 GLN A CA 1
ATOM 1283 C CA B GLN A 1 202 ? 55.845 17.110 10.734 0.50 22.30 177 GLN A CA 1
ATOM 1284 C C A GLN A 1 202 ? 56.807 17.053 9.505 0.50 21.96 177 GLN A C 1
ATOM 1285 C C B GLN A 1 202 ? 56.795 17.051 9.523 0.50 22.26 177 GLN A C 1
ATOM 1286 O O A GLN A 1 202 ? 56.584 16.289 8.564 0.50 21.81 177 GLN A O 1
ATOM 1287 O O B GLN A 1 202 ? 56.557 16.295 8.579 0.50 22.33 177 GLN A O 1
ATOM 1298 N N . LEU A 1 203 ? 57.857 17.865 9.563 1.00 22.75 178 LEU A N 1
ATOM 1299 C CA . LEU A 1 203 ? 58.865 17.904 8.509 1.00 22.29 178 LEU A CA 1
ATOM 1300 C C . LEU A 1 203 ? 60.048 17.044 8.929 1.00 26.50 178 LEU A C 1
ATOM 1301 O O . LEU A 1 203 ? 60.599 17.219 10.018 1.00 29.14 178 LEU A O 1
ATOM 1306 N N . SER A 1 204 ? 60.409 16.094 8.071 1.00 20.38 179 SER A N 1
ATOM 1307 C CA . SER A 1 204 ? 61.459 15.134 8.374 1.00 18.99 179 SER A CA 1
ATOM 1308 C C . SER A 1 204 ? 62.702 15.344 7.513 1.00 20.11 179 SER A C 1
ATOM 1309 O O . SER A 1 204 ? 63.660 14.572 7.601 1.00 21.71 179 SER A O 1
ATOM 1312 N N . ASN A 1 205 ? 62.672 16.403 6.700 1.00 18.63 180 ASN A N 1
ATOM 1313 C CA . ASN A 1 205 ? 63.707 16.679 5.697 1.00 19.71 180 ASN A CA 1
ATOM 1314 C C . ASN A 1 205 ? 64.528 17.941 5.985 1.00 20.25 180 ASN A C 1
ATOM 1315 O O . ASN A 1 205 ? 65.092 18.548 5.065 1.00 22.70 180 ASN A O 1
ATOM 1320 N N . VAL A 1 206 ? 64.614 18.301 7.264 1.00 19.63 181 VAL A N 1
ATOM 1321 C CA . VAL A 1 206 ? 65.305 19.520 7.708 1.00 20.41 181 VAL A CA 1
ATOM 1322 C C . VAL A 1 206 ? 66.451 19.146 8.645 1.00 22.11 181 VAL A C 1
ATOM 1323 O O . VAL A 1 206 ? 66.296 18.298 9.526 1.00 22.94 181 VAL A O 1
ATOM 1327 N N . ASP A 1 207 ? 67.608 19.763 8.432 1.00 21.00 182 ASP A N 1
ATOM 1328 C CA . ASP A 1 207 ? 68.651 19.794 9.455 1.00 22.16 182 ASP A CA 1
ATOM 1329 C C . ASP A 1 207 ? 69.209 21.214 9.563 1.00 21.99 182 ASP A C 1
ATOM 1330 O O . ASP A 1 207 ? 69.025 22.035 8.652 1.00 20.96 182 ASP A O 1
ATOM 1335 N N . VAL A 1 208 ? 69.839 21.509 10.695 1.00 20.77 183 VAL A N 1
ATOM 1336 C CA . VAL A 1 208 ? 70.456 22.820 10.916 1.00 21.43 183 VAL A CA 1
ATOM 1337 C C . VAL A 1 208 ? 71.902 22.641 11.346 1.00 23.25 183 VAL A C 1
ATOM 1338 O O . VAL A 1 208 ? 72.197 21.862 12.257 1.00 23.67 183 VAL A O 1
ATOM 1342 N N . ILE A 1 209 ? 72.790 23.353 10.655 1.00 21.32 184 ILE A N 1
ATOM 1343 C CA . ILE A 1 209 ? 74.191 23.465 11.040 1.00 22.75 184 ILE A CA 1
ATOM 1344 C C . ILE A 1 209 ? 74.350 24.726 11.891 1.00 21.82 184 ILE A C 1
ATOM 1345 O O . ILE A 1 209 ? 73.985 25.827 11.464 1.00 22.35 184 ILE A O 1
ATOM 1350 N N . LEU A 1 210 ? 74.879 24.547 13.101 1.00 22.13 185 LEU A N 1
ATOM 1351 C CA . LEU A 1 210 ? 75.252 25.662 13.961 1.00 24.39 185 LEU A CA 1
ATOM 1352 C C . LEU A 1 210 ? 76.725 25.994 13.719 1.00 23.45 185 LEU A C 1
ATOM 1353 O O . LEU A 1 210 ? 77.621 25.238 14.121 1.00 23.47 185 LEU A O 1
ATOM 1358 N N . ALA A 1 211 ? 76.957 27.118 13.036 1.00 23.30 186 ALA A N 1
ATOM 1359 C CA . ALA A 1 211 ? 78.299 27.541 12.631 1.00 22.40 186 ALA A CA 1
ATOM 1360 C C . ALA A 1 211 ? 78.365 29.011 12.247 1.00 22.20 186 ALA A C 1
ATOM 1361 O O . ALA A 1 211 ? 77.391 29.592 11.761 1.00 22.92 186 ALA A O 1
ATOM 1363 N N . ASP A 1 212 ? 79.533 29.600 12.497 1.00 24.13 187 ASP A N 1
ATOM 1364 C CA . ASP A 1 212 ? 79.971 30.808 11.820 1.00 24.00 187 ASP A CA 1
ATOM 1365 C C . ASP A 1 212 ? 80.369 30.340 10.419 1.00 23.07 187 ASP A C 1
ATOM 1366 O O . ASP A 1 212 ? 81.291 29.533 10.274 1.00 25.14 187 ASP A O 1
ATOM 1371 N N . VAL A 1 213 ? 79.660 30.827 9.393 1.00 21.03 188 VAL A N 1
ATOM 1372 C CA . VAL A 1 213 ? 79.893 30.385 8.010 1.00 21.61 188 VAL A CA 1
ATOM 1373 C C . VAL A 1 213 ? 81.341 30.616 7.540 1.00 23.59 188 VAL A C 1
ATOM 1374 O O . VAL A 1 213 ? 81.857 29.842 6.739 1.00 26.25 188 VAL A O 1
ATOM 1378 N N . THR A 1 214 ? 81.974 31.669 8.067 1.00 27.95 189 THR A N 1
ATOM 1379 C CA . THR A 1 214 ? 83.354 32.031 7.708 1.00 30.44 189 THR A CA 1
ATOM 1380 C C . THR A 1 214 ? 84.379 31.027 8.251 1.00 32.33 189 THR A C 1
ATOM 1381 O O . THR A 1 214 ? 85.509 30.967 7.762 1.00 35.40 189 THR A O 1
ATOM 1385 N N . LYS A 1 215 ? 83.963 30.240 9.245 1.00 31.86 190 LYS A N 1
ATOM 1386 C CA . LYS A 1 215 ? 84.812 29.229 9.887 1.00 31.96 190 LYS A CA 1
ATOM 1387 C C . LYS A 1 215 ? 84.394 27.779 9.588 1.00 33.89 190 LYS A C 1
ATOM 1388 O O . LYS A 1 215 ? 85.118 26.834 9.931 1.00 35.66 190 LYS A O 1
ATOM 1394 N N . HIS A 1 216 ? 83.240 27.610 8.939 1.00 29.72 191 HIS A N 1
ATOM 1395 C CA . HIS A 1 216 ? 82.674 26.290 8.654 1.00 29.38 191 HIS A CA 1
ATOM 1396 C C . HIS A 1 216 ? 83.456 25.555 7.564 1.00 29.25 191 HIS A C 1
ATOM 1397 O O . HIS A 1 216 ? 83.625 26.064 6.453 1.00 29.19 191 HIS A O 1
ATOM 1404 N N . GLU A 1 217 ? 83.933 24.358 7.903 1.00 32.00 192 GLU A N 1
ATOM 1405 C CA . GLU A 1 217 ? 84.676 23.514 6.971 1.00 38.33 192 GLU A CA 1
ATOM 1406 C C . GLU A 1 217 ? 83.937 22.207 6.729 1.00 35.34 192 GLU A C 1
ATOM 1407 O O . GLU A 1 217 ? 83.594 21.494 7.678 1.00 39.04 192 GLU A O 1
ATOM 1413 N N . SER A 1 218 ? 83.687 21.912 5.453 1.00 32.84 193 SER A N 1
ATOM 1414 C CA . SER A 1 218 ? 83.004 20.686 5.033 1.00 35.33 193 SER A CA 1
ATOM 1415 C C . SER A 1 218 ? 83.303 20.348 3.576 1.00 36.45 193 SER A C 1
ATOM 1416 O O . SER A 1 218 ? 83.514 21.245 2.749 1.00 35.14 193 SER A O 1
ATOM 1419 N N . ASP A 1 219 ? 83.321 19.050 3.278 1.00 39.57 194 ASP A N 1
ATOM 1420 C CA . ASP A 1 219 ? 83.437 18.555 1.901 1.00 45.37 194 ASP A CA 1
ATOM 1421 C C . ASP A 1 219 ? 82.069 18.342 1.238 1.00 39.43 194 ASP A C 1
ATOM 1422 O O . ASP A 1 219 ? 81.998 18.031 0.046 1.00 40.65 194 ASP A O 1
ATOM 1427 N N . LYS A 1 220 ? 80.997 18.519 2.017 1.00 33.43 195 LYS A N 1
ATOM 1428 C CA . LYS A 1 220 ? 79.623 18.342 1.542 1.00 32.56 195 LYS A CA 1
ATOM 1429 C C . LYS A 1 220 ? 79.281 19.364 0.460 1.00 26.81 195 LYS A C 1
ATOM 1430 O O . LYS A 1 220 ? 79.672 20.530 0.553 1.00 29.67 195 LYS A O 1
ATOM 1436 N N . THR A 1 221 ? 78.574 18.909 -0.570 1.00 25.53 196 THR A N 1
ATOM 1437 C CA . THR A 1 221 ? 78.089 19.797 -1.633 1.00 25.90 196 THR A CA 1
ATOM 1438 C C . THR A 1 221 ? 76.561 19.797 -1.693 1.00 24.10 196 THR A C 1
ATOM 1439 O O . THR A 1 221 ? 75.912 18.870 -1.205 1.00 24.24 196 THR A O 1
ATOM 1443 N N . TYR A 1 222 ? 75.997 20.847 -2.290 1.00 22.93 197 TYR A N 1
ATOM 1444 C CA . TYR A 1 222 ? 74.548 21.038 -2.361 1.00 20.64 197 TYR A CA 1
ATOM 1445 C C . TYR A 1 222 ? 74.130 21.437 -3.770 1.00 21.14 197 TYR A C 1
ATOM 1446 O O . TYR A 1 222 ? 74.847 22.180 -4.446 1.00 22.23 197 TYR A O 1
ATOM 1455 N N . ASP A 1 223 ? 72.956 20.976 -4.195 1.00 20.34 198 ASP A N 1
ATOM 1456 C CA . ASP A 1 223 ? 72.394 21.363 -5.496 1.00 20.14 198 ASP A CA 1
ATOM 1457 C C . ASP A 1 223 ? 72.046 22.850 -5.555 1.00 18.82 198 ASP A C 1
ATOM 1458 O O . ASP A 1 223 ? 72.125 23.465 -6.615 1.00 20.58 198 ASP A O 1
ATOM 1463 N N . ARG A 1 224 ? 71.633 23.406 -4.417 1.00 18.72 199 ARG A N 1
ATOM 1464 C CA . ARG A 1 224 ? 71.208 24.800 -4.338 1.00 17.37 199 ARG A CA 1
ATOM 1465 C C . ARG A 1 224 ? 71.718 25.443 -3.068 1.00 18.37 199 ARG A C 1
ATOM 1466 O O . ARG A 1 224 ? 71.564 24.896 -1.978 1.00 19.05 199 ARG A O 1
ATOM 1474 N N . ILE A 1 225 ? 72.345 26.604 -3.226 1.00 17.85 200 ILE A N 1
ATOM 1475 C CA . ILE A 1 225 ? 72.779 27.402 -2.090 1.00 18.46 200 ILE A CA 1
ATOM 1476 C C . ILE A 1 225 ? 72.071 28.753 -2.167 1.00 18.03 200 ILE A C 1
ATOM 1477 O O . ILE A 1 225 ? 72.079 29.413 -3.211 1.00 19.26 200 ILE A O 1
ATOM 1482 N N . LEU A 1 226 ? 71.429 29.125 -1.061 1.00 17.46 201 LEU A N 1
ATOM 1483 C CA . LEU A 1 226 ? 70.667 30.372 -0.970 1.00 17.33 201 LEU A CA 1
ATOM 1484 C C . LEU A 1 226 ? 71.265 31.261 0.103 1.00 19.05 201 LEU A C 1
ATOM 1485 O O . LEU A 1 226 ? 71.601 30.787 1.191 1.00 19.43 201 LEU A O 1
ATOM 1490 N N . VAL A 1 227 ? 71.405 32.550 -0.210 1.00 17.23 202 VAL A N 1
ATOM 1491 C CA . VAL A 1 227 ? 71.967 33.523 0.736 1.00 18.82 202 VAL A CA 1
ATOM 1492 C C . VAL A 1 227 ? 71.034 34.734 0.741 1.00 18.33 202 VAL A C 1
ATOM 1493 O O . VAL A 1 227 ? 71.096 35.581 -0.159 1.00 19.56 202 VAL A O 1
ATOM 1497 N N . ILE A 1 228 ? 70.157 34.801 1.744 1.00 18.40 203 ILE A N 1
ATOM 1498 C CA . ILE A 1 228 ? 69.122 35.835 1.778 1.00 16.87 203 ILE A CA 1
ATOM 1499 C C . ILE A 1 228 ? 69.469 36.889 2.811 1.00 18.94 203 ILE A C 1
ATOM 1500 O O . ILE A 1 228 ? 69.262 36.703 4.016 1.00 19.34 203 ILE A O 1
ATOM 1505 N N . GLU A 1 229 ? 70.017 37.994 2.304 1.00 18.87 204 GLU A N 1
ATOM 1506 C CA . GLU A 1 229 ? 70.383 39.163 3.104 1.00 19.86 204 GLU A CA 1
ATOM 1507 C C . GLU A 1 229 ? 71.358 38.842 4.248 1.00 20.07 204 GLU A C 1
ATOM 1508 O O . GLU A 1 229 ? 71.243 39.347 5.368 1.00 22.04 204 GLU A O 1
ATOM 1514 N N . THR A 1 230 ? 72.327 37.986 3.912 1.00 18.84 205 THR A N 1
ATOM 1515 C CA . THR A 1 230 ? 73.397 37.569 4.810 1.00 20.21 205 THR A CA 1
ATOM 1516 C C . THR A 1 230 ? 74.763 38.067 4.318 1.00 20.01 205 THR A C 1
ATOM 1517 O O . THR A 1 230 ? 75.642 38.336 5.136 1.00 20.70 205 THR A O 1
ATOM 1521 N N . ILE A 1 231 ? 74.930 38.223 3.000 1.00 18.66 206 ILE A N 1
ATOM 1522 C CA . ILE A 1 231 ? 76.222 38.653 2.436 1.00 18.21 206 ILE A CA 1
ATOM 1523 C C . ILE A 1 231 ? 76.638 40.055 2.924 1.00 19.16 206 ILE A C 1
ATOM 1524 O O . ILE A 1 231 ? 77.835 40.363 2.988 1.00 21.02 206 ILE A O 1
ATOM 1529 N N . GLU A 1 232 ? 75.644 40.866 3.297 1.00 18.91 207 GLU A N 1
ATOM 1530 C CA . GLU A 1 232 ? 75.836 42.204 3.887 1.00 20.05 207 GLU A CA 1
ATOM 1531 C C . GLU A 1 232 ? 76.695 42.181 5.141 1.00 21.25 207 GLU A C 1
ATOM 1532 O O . GLU A 1 232 ? 77.311 43.187 5.488 1.00 22.11 207 GLU A O 1
ATOM 1538 N N . HIS A 1 233 ? 76.714 41.036 5.819 1.00 21.44 208 HIS A N 1
ATOM 1539 C CA . HIS A 1 233 ? 77.435 40.876 7.080 1.00 23.96 208 HIS A CA 1
ATOM 1540 C C . HIS A 1 233 ? 78.818 40.250 6.905 1.00 24.93 208 HIS A C 1
ATOM 1541 O O . HIS A 1 233 ? 79.551 40.070 7.881 1.00 26.39 208 HIS A O 1
ATOM 1548 N N . MET A 1 234 ? 79.173 39.925 5.663 1.00 23.23 209 MET A N 1
ATOM 1549 C CA . MET A 1 234 ? 80.435 39.244 5.383 1.00 29.15 209 MET A CA 1
ATOM 1550 C C . MET A 1 234 ? 81.589 40.225 5.243 1.00 33.10 209 MET A C 1
ATOM 1551 O O . MET A 1 234 ? 81.564 41.114 4.391 1.00 35.38 209 MET A O 1
ATOM 1556 N N . LYS A 1 235 ? 82.593 40.055 6.100 1.00 36.24 210 LYS A N 1
ATOM 1557 C CA . LYS A 1 235 ? 83.779 40.921 6.110 1.00 38.53 210 LYS A CA 1
ATOM 1558 C C . LYS A 1 235 ? 84.670 40.708 4.882 1.00 36.94 210 LYS A C 1
ATOM 1559 O O . LYS A 1 235 ? 85.285 41.658 4.386 1.00 41.32 210 LYS A O 1
ATOM 1565 N N . ASN A 1 236 ? 84.723 39.465 4.401 1.00 31.51 211 ASN A N 1
ATOM 1566 C CA . ASN A 1 236 ? 85.536 39.083 3.246 1.00 30.64 211 ASN A CA 1
ATOM 1567 C C . ASN A 1 236 ? 84.675 38.365 2.203 1.00 33.83 211 ASN A C 1
ATOM 1568 O O . ASN A 1 236 ? 84.462 37.149 2.288 1.00 34.98 211 ASN A O 1
ATOM 1573 N N . ILE A 1 237 ? 84.200 39.132 1.222 1.00 31.06 212 ILE A N 1
ATOM 1574 C CA . ILE A 1 237 ? 83.253 38.636 0.209 1.00 31.99 212 ILE A CA 1
ATOM 1575 C C . ILE A 1 237 ? 83.910 37.660 -0.782 1.00 31.97 212 ILE A C 1
ATOM 1576 O O . ILE A 1 237 ? 83.335 36.605 -1.070 1.00 31.16 212 ILE A O 1
ATOM 1581 N N . GLN A 1 238 ? 85.110 37.996 -1.274 1.00 30.36 213 GLN A N 1
ATOM 1582 C CA . GLN A 1 238 ? 85.838 37.133 -2.219 1.00 33.43 213 GLN A CA 1
ATOM 1583 C C . GLN A 1 238 ? 86.094 35.739 -1.635 1.00 30.18 213 GLN A C 1
ATOM 1584 O O . GLN A 1 238 ? 85.879 34.731 -2.312 1.00 28.85 213 GLN A O 1
ATOM 1590 N N . LEU A 1 239 ? 86.523 35.695 -0.371 1.00 30.96 214 LEU A N 1
ATOM 1591 C CA . LEU A 1 239 ? 86.731 34.438 0.352 1.00 32.49 214 LEU A CA 1
ATOM 1592 C C . LEU A 1 239 ? 85.407 33.706 0.595 1.00 29.06 214 LEU A C 1
ATOM 1593 O O . LEU A 1 239 ? 85.355 32.478 0.527 1.00 29.86 214 LEU A O 1
ATOM 1598 N N . PHE A 1 240 ? 84.350 34.471 0.874 1.00 29.42 215 PHE A N 1
ATOM 1599 C CA . PHE A 1 240 ? 83.003 33.929 1.074 1.00 27.53 215 PHE A CA 1
ATOM 1600 C C . PHE A 1 240 ? 82.506 33.216 -0.186 1.00 26.20 215 PHE A C 1
ATOM 1601 O O . PHE A 1 240 ? 82.098 32.055 -0.110 1.00 25.47 215 PHE A O 1
ATOM 1609 N N . MET A 1 241 ? 82.579 33.896 -1.334 1.00 25.97 216 MET A N 1
ATOM 1610 C CA . MET A 1 241 ? 82.164 33.313 -2.622 1.00 22.59 216 MET A CA 1
ATOM 1611 C C . MET A 1 241 ? 83.007 32.094 -3.024 1.00 23.65 216 MET A C 1
ATOM 1612 O O . MET A 1 241 ? 82.476 31.117 -3.560 1.00 24.65 216 MET A O 1
ATOM 1617 N N . LYS A 1 242 ? 84.315 32.164 -2.758 1.00 25.64 217 LYS A N 1
ATOM 1618 C CA . LYS A 1 242 ? 85.230 31.033 -2.957 1.00 25.40 217 LYS A CA 1
ATOM 1619 C C . LYS A 1 242 ? 84.796 29.818 -2.133 1.00 25.38 217 LYS A C 1
ATOM 1620 O O . LYS A 1 242 ? 84.679 28.714 -2.668 1.00 26.12 217 LYS A O 1
ATOM 1626 N N . LYS A 1 243 ? 84.542 30.039 -0.844 1.00 24.98 218 LYS A N 1
ATOM 1627 C CA . LYS A 1 243 ? 84.080 28.981 0.054 1.00 26.36 218 LYS A CA 1
ATOM 1628 C C . LYS A 1 243 ? 82.778 28.342 -0.454 1.00 24.66 218 LYS A C 1
ATOM 1629 O O . LYS A 1 243 ? 82.676 27.114 -0.511 1.00 25.24 218 LYS A O 1
ATOM 1635 N N . LEU A 1 244 ? 81.812 29.176 -0.850 1.00 25.35 219 LEU A N 1
ATOM 1636 C CA . LEU A 1 244 ? 80.533 28.685 -1.380 1.00 24.37 219 LEU A CA 1
ATOM 1637 C C . LEU A 1 244 ? 80.723 27.829 -2.628 1.00 23.13 219 LEU A C 1
ATOM 1638 O O . LEU A 1 244 ? 80.061 26.802 -2.782 1.00 23.87 219 LEU A O 1
ATOM 1643 N N . SER A 1 245 ? 81.650 28.233 -3.501 1.00 23.84 220 SER A N 1
ATOM 1644 C CA . SER A 1 245 ? 81.920 27.482 -4.725 1.00 23.09 220 SER A CA 1
ATOM 1645 C C . SER A 1 245 ? 82.443 26.068 -4.443 1.00 23.36 220 SER A C 1
ATOM 1646 O O . SER A 1 245 ? 82.175 25.151 -5.217 1.00 23.89 220 SER A O 1
ATOM 1649 N N . THR A 1 246 ? 83.152 25.895 -3.324 1.00 23.81 221 THR A N 1
ATOM 1650 C CA . THR A 1 246 ? 83.650 24.566 -2.923 1.00 24.68 221 THR A CA 1
ATOM 1651 C C . THR A 1 246 ? 82.534 23.657 -2.380 1.00 25.10 221 THR A C 1
ATOM 1652 O O . THR A 1 246 ? 82.732 22.445 -2.238 1.00 28.47 221 THR A O 1
ATOM 1656 N N . TRP A 1 247 ? 81.375 24.251 -2.080 1.00 23.51 222 TRP A N 1
ATOM 1657 C CA . TRP A 1 247 ? 80.191 23.504 -1.636 1.00 22.96 222 TRP A CA 1
ATOM 1658 C C . TRP A 1 247 ? 79.192 23.293 -2.780 1.00 22.79 222 TRP A C 1
ATOM 1659 O O . TRP A 1 247 ? 78.027 22.947 -2.556 1.00 22.36 222 TRP A O 1
ATOM 1670 N N . MET A 1 248 ? 79.669 23.512 -4.003 1.00 21.55 223 MET A N 1
ATOM 1671 C CA . MET A 1 248 ? 78.885 23.352 -5.220 1.00 23.90 223 MET A CA 1
ATOM 1672 C C . MET A 1 248 ? 79.527 22.312 -6.123 1.00 22.83 223 MET A C 1
ATOM 1673 O O . MET A 1 248 ? 80.750 22.130 -6.097 1.00 25.13 223 MET A O 1
ATOM 1678 N N . THR A 1 249 ? 78.690 21.625 -6.899 1.00 24.12 224 THR A N 1
ATOM 1679 C CA . THR A 1 249 ? 79.154 20.813 -8.025 1.00 24.73 224 THR A CA 1
ATOM 1680 C C . THR A 1 249 ? 78.860 21.581 -9.311 1.00 25.05 224 THR A C 1
ATOM 1681 O O . THR A 1 249 ? 78.321 22.689 -9.259 1.00 24.54 224 THR A O 1
ATOM 1685 N N . GLU A 1 250 ? 79.198 20.986 -10.457 1.00 29.21 225 GLU A N 1
ATOM 1686 C CA . GLU A 1 250 ? 78.901 21.565 -11.776 1.00 30.40 225 GLU A CA 1
ATOM 1687 C C . GLU A 1 250 ? 77.399 21.766 -12.063 1.00 31.04 225 GLU A C 1
ATOM 1688 O O . GLU A 1 250 ? 77.031 22.564 -12.931 1.00 33.42 225 GLU A O 1
ATOM 1694 N N . ASP A 1 251 ? 76.553 21.043 -11.328 1.00 27.87 226 ASP A N 1
ATOM 1695 C CA . ASP A 1 251 ? 75.097 21.096 -11.489 1.00 28.75 226 ASP A CA 1
ATOM 1696 C C . ASP A 1 251 ? 74.432 22.106 -10.549 1.00 27.53 226 ASP A C 1
ATOM 1697 O O . ASP A 1 251 ? 73.241 22.394 -10.693 1.00 30.32 226 ASP A O 1
ATOM 1702 N N . SER A 1 252 ? 75.203 22.639 -9.602 1.00 23.98 227 SER A N 1
ATOM 1703 C CA . SER A 1 252 ? 74.663 23.509 -8.554 1.00 22.47 227 SER A CA 1
ATOM 1704 C C . SER A 1 252 ? 74.352 24.918 -9.036 1.00 23.99 227 SER A C 1
ATOM 1705 O O . SER A 1 252 ? 74.934 25.395 -10.012 1.00 23.57 227 SER A O 1
ATOM 1708 N N . LEU A 1 253 ? 73.422 25.572 -8.344 1.00 19.82 228 LEU A N 1
ATOM 1709 C CA . LEU A 1 253 ? 73.192 27.007 -8.502 1.00 19.66 228 LEU A CA 1
ATOM 1710 C C . LEU A 1 253 ? 73.250 27.703 -7.159 1.00 19.40 228 LEU A C 1
ATOM 1711 O O . LEU A 1 253 ? 72.871 27.129 -6.133 1.00 19.58 228 LEU A O 1
ATOM 1716 N N . LEU A 1 254 ? 73.725 28.946 -7.196 1.00 18.01 229 LEU A N 1
ATOM 1717 C CA . LEU A 1 254 ? 73.835 29.815 -6.034 1.00 18.96 229 LEU A CA 1
ATOM 1718 C C . LEU A 1 254 ? 72.949 31.035 -6.261 1.00 18.25 229 LEU A C 1
ATOM 1719 O O . LEU A 1 254 ? 73.053 31.700 -7.297 1.00 19.95 229 LEU A O 1
ATOM 1724 N N . PHE A 1 255 ? 72.089 31.322 -5.285 1.00 17.33 230 PHE A N 1
ATOM 1725 C CA . PHE A 1 255 ? 71.179 32.461 -5.351 1.00 15.98 230 PHE A CA 1
ATOM 1726 C C . PHE A 1 255 ? 71.456 33.399 -4.188 1.00 17.82 230 PHE A C 1
ATOM 1727 O O . PHE A 1 255 ? 71.374 32.989 -3.025 1.00 18.61 230 PHE A O 1
ATOM 1735 N N . VAL A 1 256 ? 71.802 34.649 -4.511 1.00 17.35 231 VAL A N 1
ATOM 1736 C CA . VAL A 1 256 ? 72.102 35.678 -3.497 1.00 17.73 231 VAL A CA 1
ATOM 1737 C C . VAL A 1 256 ? 71.090 36.814 -3.604 1.00 18.66 231 VAL A C 1
ATOM 1738 O O . VAL A 1 256 ? 70.826 37.315 -4.695 1.00 19.96 231 VAL A O 1
ATOM 1742 N N . ASP A 1 257 ? 70.531 37.204 -2.460 1.00 18.66 232 ASP A N 1
ATOM 1743 C CA . ASP A 1 257 ? 69.635 38.345 -2.337 1.00 17.16 232 ASP A CA 1
ATOM 1744 C C . ASP A 1 257 ? 70.298 39.298 -1.333 1.00 16.91 232 ASP A C 1
ATOM 1745 O O . ASP A 1 257 ? 70.625 38.890 -0.227 1.00 17.68 232 ASP A O 1
ATOM 1750 N N . HIS A 1 258 ? 70.509 40.556 -1.720 1.00 17.63 233 HIS A N 1
ATOM 1751 C CA . HIS A 1 258 ? 71.117 41.535 -0.806 1.00 17.31 233 HIS A CA 1
ATOM 1752 C C . HIS A 1 258 ? 70.547 42.932 -0.939 1.00 16.81 233 HIS A C 1
ATOM 1753 O O . HIS A 1 258 ? 70.175 43.355 -2.040 1.00 17.21 233 HIS A O 1
ATOM 1760 N N A ILE A 1 259 ? 70.453 43.651 0.182 0.50 15.59 234 ILE A N 1
ATOM 1761 N N B ILE A 1 259 ? 70.505 43.640 0.191 0.50 17.53 234 ILE A N 1
ATOM 1762 C CA A ILE A 1 259 ? 70.083 45.065 0.123 0.50 15.04 234 ILE A CA 1
ATOM 1763 C CA B ILE A 1 259 ? 70.254 45.079 0.234 0.50 19.02 234 ILE A CA 1
ATOM 1764 C C A ILE A 1 259 ? 71.192 45.788 -0.631 0.50 16.49 234 ILE A C 1
ATOM 1765 C C B ILE A 1 259 ? 71.256 45.776 -0.670 0.50 18.27 234 ILE A C 1
ATOM 1766 O O A ILE A 1 259 ? 72.365 45.430 -0.515 0.50 17.24 234 ILE A O 1
ATOM 1767 O O B ILE A 1 259 ? 72.427 45.392 -0.693 0.50 17.61 234 ILE A O 1
ATOM 1776 N N . CYS A 1 260 ? 70.797 46.761 -1.442 1.00 17.28 235 CYS A N 1
ATOM 1777 C CA . CYS A 1 260 ? 71.710 47.482 -2.329 1.00 17.25 235 CYS A CA 1
ATOM 1778 C C . CYS A 1 260 ? 71.313 48.932 -2.496 1.00 17.18 235 CYS A C 1
ATOM 1779 O O . CYS A 1 260 ? 70.220 49.340 -2.093 1.00 17.14 235 CYS A O 1
ATOM 1782 N N . HIS A 1 261 ? 72.223 49.712 -3.072 1.00 17.92 236 HIS A N 1
ATOM 1783 C CA . HIS A 1 261 ? 71.830 50.936 -3.746 1.00 17.26 236 HIS A CA 1
ATOM 1784 C C . HIS A 1 261 ? 71.988 50.658 -5.234 1.00 17.70 236 HIS A C 1
ATOM 1785 O O . HIS A 1 261 ? 72.878 49.906 -5.630 1.00 18.02 236 HIS A O 1
ATOM 1792 N N . LYS A 1 262 ? 71.131 51.248 -6.062 1.00 17.75 237 LYS A N 1
ATOM 1793 C CA . LYS A 1 262 ? 71.175 50.955 -7.502 1.00 19.45 237 LYS A CA 1
ATOM 1794 C C . LYS A 1 262 ? 72.461 51.367 -8.229 1.00 19.68 237 LYS A C 1
ATOM 1795 O O . LYS A 1 262 ? 72.786 50.797 -9.260 1.00 21.24 237 LYS A O 1
ATOM 1801 N N . THR A 1 263 ? 73.173 52.349 -7.679 1.00 18.34 238 THR A N 1
ATOM 1802 C CA . THR A 1 263 ? 74.281 53.014 -8.378 1.00 18.09 238 THR A CA 1
ATOM 1803 C C . THR A 1 263 ? 75.641 52.812 -7.704 1.00 19.44 238 THR A C 1
ATOM 1804 O O . THR A 1 263 ? 76.637 52.567 -8.384 1.00 20.32 238 THR A O 1
ATOM 1808 N N . PHE A 1 264 ? 75.680 52.932 -6.380 1.00 18.40 239 PHE A N 1
ATOM 1809 C CA . PHE A 1 264 ? 76.955 52.903 -5.652 1.00 19.19 239 PHE A CA 1
ATOM 1810 C C . PHE A 1 264 ? 76.920 51.978 -4.437 1.00 18.51 239 PHE A C 1
ATOM 1811 O O . PHE A 1 264 ? 75.841 51.545 -4.006 1.00 18.31 239 PHE A O 1
ATOM 1819 N N . SER A 1 265 ? 78.101 51.671 -3.904 1.00 18.67 240 SER A N 1
ATOM 1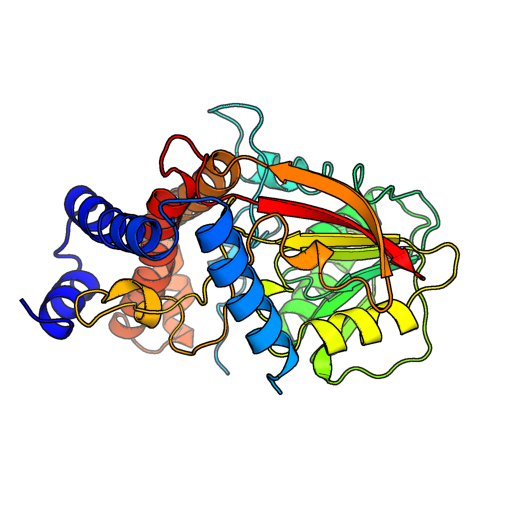820 C CA . SER A 1 265 ? 78.244 50.890 -2.681 1.00 17.63 240 SER A CA 1
ATOM 1821 C C . SER A 1 265 ? 78.635 51.798 -1.519 1.00 20.78 240 SER A C 1
ATOM 1822 O O . SER A 1 265 ? 79.219 52.864 -1.722 1.00 20.64 240 SER A O 1
ATOM 1825 N N . HIS A 1 266 ? 78.320 51.362 -0.300 1.00 20.46 241 HIS A N 1
ATOM 1826 C CA . HIS A 1 266 ? 78.791 52.048 0.908 1.00 19.48 241 HIS A CA 1
ATOM 1827 C C . HIS A 1 266 ? 78.699 51.143 2.119 1.00 22.09 241 HIS A C 1
ATOM 1828 O O . HIS A 1 266 ? 77.862 50.248 2.170 1.00 22.24 241 HIS A O 1
ATOM 1835 N N . HIS A 1 267 ? 79.575 51.377 3.088 1.00 21.83 242 HIS A N 1
ATOM 1836 C CA . HIS A 1 267 ? 79.411 50.770 4.403 1.00 23.28 242 HIS A CA 1
ATOM 1837 C C . HIS A 1 267 ? 78.287 51.491 5.132 1.00 23.28 242 HIS A C 1
ATOM 1838 O O . HIS A 1 267 ? 78.057 52.689 4.920 1.00 23.92 242 HIS A O 1
ATOM 1845 N N . PHE A 1 268 ? 77.559 50.747 5.963 1.00 23.85 243 PHE A N 1
ATOM 1846 C CA . PHE A 1 268 ? 76.487 51.330 6.755 1.00 26.25 243 PHE A CA 1
ATOM 1847 C C . PHE A 1 268 ? 77.120 51.977 7.977 1.00 27.03 243 PHE A C 1
ATOM 1848 O O . PHE A 1 268 ? 77.372 51.326 8.990 1.00 28.57 243 PHE A O 1
ATOM 1856 N N . GLU A 1 269 ? 77.388 53.271 7.848 1.00 27.23 244 GLU A N 1
ATOM 1857 C CA . GLU A 1 269 ? 78.136 54.032 8.850 1.00 27.71 244 GLU A CA 1
ATOM 1858 C C . GLU A 1 269 ? 77.886 55.524 8.658 1.00 28.23 244 GLU A C 1
ATOM 1859 O O . GLU A 1 269 ? 77.383 55.947 7.610 1.00 29.84 244 GLU A O 1
ATOM 1865 N N . ALA A 1 270 ? 78.229 56.311 9.677 1.00 28.22 245 ALA A N 1
ATOM 1866 C CA . ALA A 1 270 ? 78.116 57.766 9.614 1.00 28.64 245 ALA A CA 1
ATOM 1867 C C . ALA A 1 270 ? 79.140 58.371 8.651 1.00 28.80 245 ALA A C 1
ATOM 1868 O O . ALA A 1 270 ? 80.323 58.030 8.702 1.00 33.07 245 ALA A O 1
ATOM 1870 N N . ILE A 1 271 ? 78.670 59.247 7.765 1.00 30.93 246 ILE A N 1
ATOM 1871 C CA . ILE A 1 271 ? 79.558 60.072 6.931 1.00 37.00 246 ILE A CA 1
ATOM 1872 C C . ILE A 1 271 ? 80.233 61.132 7.804 1.00 41.99 246 ILE A C 1
ATOM 1873 O O . ILE A 1 271 ? 81.458 61.308 7.751 1.00 45.94 246 ILE A O 1
ATOM 1878 N N . ASP A 1 272 ? 79.422 61.814 8.613 1.00 44.25 247 ASP A N 1
ATOM 1879 C CA . ASP A 1 272 ? 79.879 62.924 9.445 1.00 42.88 247 ASP A CA 1
ATOM 1880 C C . ASP A 1 272 ? 79.312 62.845 10.867 1.00 46.64 247 ASP A C 1
ATOM 1881 O O . ASP A 1 272 ? 78.585 61.901 11.206 1.00 36.20 247 ASP A O 1
ATOM 1886 N N . GLU A 1 273 ? 79.639 63.855 11.675 1.00 46.22 248 GLU A N 1
ATOM 1887 C CA . GLU A 1 273 ? 79.205 63.952 13.072 1.00 48.04 248 GLU A CA 1
ATOM 1888 C C . GLU A 1 273 ? 77.707 64.229 13.250 1.00 46.38 248 GLU A C 1
ATOM 1889 O O . GLU A 1 273 ? 77.174 64.044 14.346 1.00 51.32 248 GLU A O 1
ATOM 1895 N N . ASP A 1 274 ? 77.037 64.668 12.184 1.00 39.41 249 ASP A N 1
ATOM 1896 C CA . ASP A 1 274 ? 75.596 64.943 12.223 1.00 39.22 249 ASP A CA 1
ATOM 1897 C C . ASP A 1 274 ? 74.729 63.682 12.096 1.00 37.90 249 ASP A C 1
ATOM 1898 O O . ASP A 1 274 ? 73.519 63.732 12.334 1.00 40.25 249 ASP A O 1
ATOM 1903 N N . ASP A 1 275 ? 75.349 62.563 11.720 1.00 35.38 250 ASP A N 1
ATOM 1904 C CA . ASP A 1 275 ? 74.646 61.285 11.613 1.00 32.07 250 ASP A CA 1
ATOM 1905 C C . ASP A 1 275 ? 74.707 60.512 12.932 1.00 30.76 250 ASP A C 1
ATOM 1906 O O . ASP A 1 275 ? 75.675 59.795 13.205 1.00 33.88 250 ASP A O 1
ATOM 1911 N N . TRP A 1 276 ? 73.652 60.676 13.730 1.00 32.01 251 TRP A N 1
ATOM 1912 C CA . TRP A 1 276 ? 73.439 59.934 14.980 1.00 31.05 251 TRP A CA 1
ATOM 1913 C C . TRP A 1 276 ? 72.852 58.541 14.721 1.00 31.41 251 TRP A C 1
ATOM 1914 O O . TRP A 1 276 ? 72.906 57.664 15.589 1.00 34.12 251 TRP A O 1
ATOM 1925 N N . TYR A 1 277 ? 72.292 58.360 13.522 1.00 29.76 252 TYR A N 1
ATOM 1926 C CA . TYR A 1 277 ? 71.454 57.203 13.182 1.00 29.15 252 TYR A CA 1
ATOM 1927 C C . TYR A 1 277 ? 72.234 55.918 12.873 1.00 28.43 252 TYR A C 1
ATOM 1928 O O . TYR A 1 277 ? 71.968 54.877 13.472 1.00 27.15 252 TYR A O 1
ATOM 1937 N N . SER A 1 278 ? 73.172 55.991 11.929 1.00 28.17 253 SER A N 1
ATOM 1938 C CA . SER A 1 278 ? 73.849 54.796 11.401 1.00 30.08 253 SER A CA 1
ATOM 1939 C C . SER A 1 278 ? 74.550 53.951 12.468 1.00 31.10 253 SER A C 1
ATOM 1940 O O . SER A 1 278 ? 74.383 52.726 12.507 1.00 31.74 253 SER A O 1
ATOM 1943 N N . GLY A 1 279 ? 75.316 54.616 13.332 1.00 32.31 254 GLY A N 1
ATOM 1944 C CA . GLY A 1 279 ? 76.039 53.961 14.423 1.00 35.29 254 GLY A CA 1
ATOM 1945 C C . GLY A 1 279 ? 75.158 53.524 15.581 1.00 35.02 254 GLY A C 1
ATOM 1946 O O . GLY A 1 279 ? 75.567 52.684 16.381 1.00 39.66 254 GLY A O 1
ATOM 1947 N N . PHE A 1 280 ? 73.965 54.109 15.689 1.00 32.44 255 PHE A N 1
ATOM 1948 C CA . PHE A 1 280 ? 72.964 53.667 16.668 1.00 34.31 255 PHE A CA 1
ATOM 1949 C C . PHE A 1 280 ? 72.327 52.341 16.251 1.00 34.33 255 PHE A C 1
ATOM 1950 O O . PHE A 1 280 ? 72.116 51.460 17.091 1.00 35.10 255 PHE A O 1
ATOM 1958 N N . ILE A 1 281 ? 72.036 52.209 14.958 1.00 32.80 256 ILE A N 1
ATOM 1959 C CA . ILE A 1 281 ? 71.406 51.007 14.403 1.00 30.50 256 ILE A CA 1
ATOM 1960 C C . ILE A 1 281 ? 72.383 49.826 14.372 1.00 34.29 256 ILE A C 1
ATOM 1961 O O . ILE A 1 281 ? 72.066 48.742 14.877 1.00 35.24 256 ILE A O 1
ATOM 1966 N N . PHE A 1 282 ? 73.560 50.047 13.784 1.00 37.76 257 PHE A N 1
ATOM 1967 C CA . PHE A 1 282 ? 74.632 49.055 13.772 1.00 41.32 257 PHE A CA 1
ATOM 1968 C C . PHE A 1 282 ? 75.875 49.641 14.459 1.00 50.69 257 PHE A C 1
ATOM 1969 O O . PHE A 1 282 ? 76.638 50.376 13.824 1.00 42.92 257 PHE A O 1
ATOM 1977 N N . PRO A 1 283 ? 76.059 49.342 15.772 1.00 62.23 258 PRO A N 1
ATOM 1978 C CA . PRO A 1 283 ? 77.155 49.896 16.592 1.00 65.14 258 PRO A CA 1
ATOM 1979 C C . PRO A 1 283 ? 78.565 49.550 16.106 1.00 71.31 258 PRO A C 1
ATOM 1980 O O . PRO A 1 283 ? 79.499 50.325 16.338 1.00 77.65 258 PRO A O 1
ATOM 1984 N N . LYS A 1 284 ? 78.705 48.401 15.447 1.00 71.19 259 LYS A N 1
ATOM 1985 C CA . LYS A 1 284 ? 79.962 48.002 14.812 1.00 77.97 259 LYS A CA 1
ATOM 1986 C C . LYS A 1 284 ? 79.920 48.273 13.304 1.00 73.92 259 LYS A C 1
ATOM 1987 O O . LYS A 1 284 ? 78.843 48.504 12.738 1.00 54.09 259 LYS A O 1
ATOM 1993 N N . GLY A 1 285 ? 81.092 48.261 12.668 1.00 67.25 260 GLY A N 1
ATOM 1994 C CA . GLY A 1 285 ? 81.200 48.372 11.210 1.00 64.40 260 GLY A CA 1
ATOM 1995 C C . GLY A 1 285 ? 81.018 47.015 10.555 1.00 66.33 260 GLY A C 1
ATOM 1996 O O . GLY A 1 285 ? 81.958 46.468 9.970 1.00 69.13 260 GLY A O 1
ATOM 1997 N N . CYS A 1 286 ? 79.798 46.485 10.646 1.00 56.54 261 CYS A N 1
ATOM 1998 C CA . CYS A 1 286 ? 79.507 45.100 10.272 1.00 56.73 261 CYS A CA 1
ATOM 1999 C C . CYS A 1 286 ? 78.654 44.924 9.008 1.00 46.48 261 CYS A C 1
ATOM 2000 O O . CYS A 1 286 ? 78.599 43.821 8.455 1.00 45.96 261 CYS A O 1
ATOM 2003 N N . VAL A 1 287 ? 78.001 46.001 8.561 1.00 36.97 262 VAL A N 1
ATOM 2004 C CA . VAL A 1 287 ? 77.073 45.948 7.416 1.00 28.76 262 VAL A CA 1
ATOM 2005 C C . VAL A 1 287 ? 77.590 46.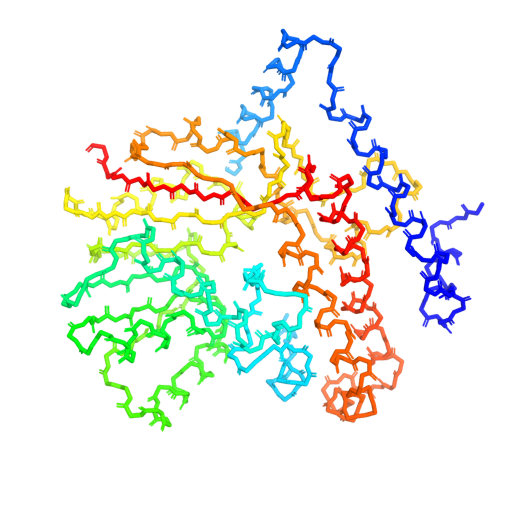744 6.212 1.00 25.69 262 VAL A C 1
ATOM 2006 O O . VAL A 1 287 ? 77.921 47.926 6.332 1.00 26.53 262 VAL A O 1
ATOM 2010 N N . THR A 1 288 ? 77.650 46.076 5.062 1.00 21.87 263 THR A N 1
ATOM 2011 C CA . THR A 1 288 ? 78.027 46.696 3.788 1.00 23.73 263 THR A CA 1
ATOM 2012 C C . THR A 1 288 ? 76.835 46.673 2.843 1.00 22.99 263 THR A C 1
ATOM 2013 O O . THR A 1 288 ? 76.194 45.628 2.669 1.00 24.04 263 THR A O 1
ATOM 2017 N N . ILE A 1 289 ? 76.546 47.828 2.250 1.00 20.40 264 ILE A N 1
ATOM 2018 C CA . ILE A 1 289 ? 75.499 47.946 1.238 1.00 20.30 264 ILE A CA 1
ATOM 2019 C C . ILE A 1 289 ? 76.183 48.011 -0.123 1.00 18.95 264 ILE A C 1
ATOM 2020 O O . ILE A 1 289 ? 76.693 49.054 -0.537 1.00 20.38 264 ILE A O 1
ATOM 2025 N N . LEU A 1 290 ? 76.213 46.867 -0.794 1.00 19.35 265 LEU A N 1
ATOM 2026 C CA . LEU A 1 290 ? 76.773 46.769 -2.138 1.00 18.45 265 LEU A CA 1
ATOM 2027 C C . LEU A 1 290 ? 75.871 47.465 -3.139 1.00 19.38 265 LEU A C 1
ATOM 2028 O O . LEU A 1 290 ? 74.660 47.525 -2.948 1.00 20.25 265 LEU A O 1
ATOM 2033 N N . SER A 1 291 ? 76.457 47.995 -4.213 1.00 17.47 266 SER A N 1
ATOM 2034 C CA . SER A 1 291 ? 75.659 48.469 -5.339 1.00 17.99 266 SER A CA 1
ATOM 2035 C C . SER A 1 291 ? 74.934 47.280 -5.969 1.00 17.21 266 SER A C 1
ATOM 2036 O O . SER A 1 291 ? 75.345 46.131 -5.772 1.00 18.37 266 SER A O 1
ATOM 2039 N N . ALA A 1 292 ? 73.898 47.565 -6.758 1.00 17.08 267 ALA A N 1
ATOM 2040 C CA . ALA A 1 292 ? 73.156 46.517 -7.473 1.00 17.38 267 ALA A CA 1
ATOM 2041 C C . ALA A 1 292 ? 74.019 45.647 -8.402 1.00 18.76 267 ALA A C 1
ATOM 2042 O O . ALA A 1 292 ? 73.627 44.530 -8.720 1.00 21.35 267 ALA A O 1
ATOM 2044 N N A SER A 1 293 ? 75.183 46.163 -8.809 0.50 18.51 268 SER A N 1
ATOM 2045 N N B SER A 1 293 ? 75.183 46.157 -8.810 0.50 18.91 268 SER A N 1
ATOM 2046 C CA A SER A 1 293 ? 76.087 45.454 -9.722 0.50 19.37 268 SER A CA 1
ATOM 2047 C CA B SER A 1 293 ? 76.076 45.422 -9.708 0.50 20.15 268 SER A CA 1
ATOM 2048 C C A SER A 1 293 ? 77.408 44.984 -9.100 0.50 18.84 268 SER A C 1
ATOM 2049 C C B SER A 1 293 ? 77.438 45.038 -9.120 0.50 19.58 268 SER A C 1
ATOM 2050 O O A SER A 1 293 ? 78.176 44.293 -9.766 0.50 17.74 268 SER A O 1
ATOM 2051 O O B SER A 1 293 ? 78.262 44.458 -9.826 0.50 20.54 268 SER A O 1
ATOM 2056 N N . ALA A 1 294 ? 77.660 45.337 -7.837 1.00 18.84 269 ALA A N 1
ATOM 2057 C CA . ALA A 1 294 ? 78.953 45.050 -7.172 1.00 20.01 269 ALA A CA 1
ATOM 2058 C C . ALA A 1 294 ? 79.386 43.580 -7.229 1.00 19.57 269 ALA A C 1
ATOM 2059 O O . ALA A 1 294 ? 80.555 43.286 -7.473 1.00 18.52 269 ALA A O 1
ATOM 2061 N N . LEU A 1 295 ? 78.441 42.656 -7.040 1.00 19.64 270 LEU A N 1
ATOM 2062 C CA . LEU A 1 295 ? 78.791 41.230 -7.068 1.00 19.92 270 LEU A CA 1
ATOM 2063 C C . LEU A 1 295 ? 79.201 40.688 -8.436 1.00 19.73 270 LEU A C 1
ATOM 2064 O O . LEU A 1 295 ? 79.807 39.615 -8.515 1.00 22.50 270 LEU A O 1
ATOM 2069 N N . LEU A 1 296 ? 78.906 41.434 -9.504 1.00 19.02 271 LEU A N 1
ATOM 2070 C CA . LEU A 1 296 ? 79.407 41.083 -10.838 1.00 21.33 271 LEU A CA 1
ATOM 2071 C C . LEU A 1 296 ? 80.937 41.109 -10.915 1.00 19.57 271 LEU A C 1
ATOM 2072 O O . LEU A 1 296 ? 81.518 40.487 -11.794 1.00 20.41 271 LEU A O 1
ATOM 2077 N N . TYR A 1 297 ? 81.570 41.805 -9.970 1.00 18.72 272 TYR A N 1
ATOM 2078 C CA . TYR A 1 297 ? 83.028 41.889 -9.898 1.00 18.73 272 TYR A CA 1
ATOM 2079 C C . TYR A 1 297 ? 83.626 40.821 -8.973 1.00 20.03 272 TYR A C 1
ATOM 2080 O O . TYR A 1 297 ? 84.839 40.819 -8.710 1.00 22.02 272 TYR A O 1
ATOM 2089 N N . PHE A 1 298 ? 82.771 39.924 -8.476 1.00 21.01 273 PHE A N 1
ATOM 2090 C CA . PHE A 1 298 ? 83.196 38.828 -7.606 1.00 21.61 273 PHE A CA 1
ATOM 2091 C C . PHE A 1 298 ? 82.916 37.470 -8.247 1.00 21.16 273 PHE A C 1
ATOM 2092 O O . PHE A 1 298 ? 82.340 36.563 -7.621 1.00 22.02 273 PHE A O 1
ATOM 2100 N N . GLN A 1 299 ? 83.351 37.343 -9.499 1.00 20.15 274 GLN A N 1
ATOM 2101 C CA . GLN A 1 299 ? 83.159 36.141 -10.300 1.00 21.47 274 GLN A CA 1
ATOM 2102 C C . GLN A 1 299 ? 84.461 35.348 -10.530 1.00 22.40 274 GLN A C 1
ATOM 2103 O O . GLN A 1 299 ? 84.632 34.709 -11.572 1.00 24.58 274 GLN A O 1
ATOM 2109 N N . ASP A 1 300 ? 85.354 35.364 -9.539 1.00 24.34 275 ASP A N 1
ATOM 2110 C CA . ASP A 1 300 ? 86.575 34.546 -9.588 1.00 26.25 275 ASP A CA 1
ATOM 2111 C C . ASP A 1 300 ? 86.249 33.053 -9.605 1.00 27.55 275 ASP A C 1
ATOM 2112 O O . ASP A 1 300 ? 86.900 32.276 -10.308 1.00 28.15 275 ASP A O 1
ATOM 2117 N N . ASP A 1 301 ? 85.212 32.677 -8.853 1.00 24.84 276 ASP A N 1
ATOM 2118 C CA . ASP A 1 301 ? 84.927 31.277 -8.541 1.00 25.62 276 ASP A CA 1
ATOM 2119 C C . ASP A 1 301 ? 83.523 30.820 -8.922 1.00 24.17 276 ASP A C 1
ATOM 2120 O O . ASP A 1 301 ? 83.245 29.616 -8.959 1.00 23.83 276 ASP A O 1
ATOM 2125 N N . VAL A 1 302 ? 82.660 31.790 -9.217 1.00 22.29 277 VAL A N 1
ATOM 2126 C CA . VAL A 1 302 ? 81.301 31.548 -9.710 1.00 21.92 277 VAL A CA 1
ATOM 2127 C C . VAL A 1 302 ? 81.042 32.415 -10.947 1.00 23.89 277 VAL A C 1
ATOM 2128 O O . VAL A 1 302 ? 81.742 33.405 -11.165 1.00 25.44 277 VAL A O 1
ATOM 2132 N N . THR A 1 303 ? 80.052 32.040 -11.753 1.00 21.96 278 THR A N 1
ATOM 2133 C CA . THR A 1 303 ? 79.709 32.777 -12.975 1.00 22.98 278 THR A CA 1
ATOM 2134 C C . THR A 1 303 ? 78.239 33.148 -12.963 1.00 19.75 278 THR A C 1
ATOM 2135 O O . THR A 1 303 ? 77.384 32.306 -12.691 1.00 21.43 278 THR A O 1
ATOM 2139 N N . ILE A 1 304 ? 77.955 34.407 -13.283 1.00 19.21 279 ILE A N 1
ATOM 2140 C CA . ILE A 1 304 ? 76.580 34.917 -13.305 1.00 19.25 279 ILE A CA 1
ATOM 2141 C C . ILE A 1 304 ? 75.720 34.304 -14.431 1.00 19.55 279 ILE A C 1
ATOM 2142 O O . ILE A 1 304 ? 76.183 34.128 -15.566 1.00 20.95 279 ILE A O 1
ATOM 2147 N N . LEU A 1 305 ? 74.475 33.968 -14.086 1.00 19.53 280 LEU A N 1
ATOM 2148 C CA . LEU A 1 305 ? 73.475 33.489 -15.043 1.00 18.81 280 LEU A CA 1
ATOM 2149 C C . LEU A 1 305 ? 72.289 34.442 -15.176 1.00 17.98 280 LEU A C 1
ATOM 2150 O O . LEU A 1 305 ? 71.728 34.588 -16.262 1.00 20.12 280 LEU A O 1
ATOM 2155 N N . ASP A 1 306 ? 71.892 35.074 -14.073 1.00 17.60 281 ASP A N 1
ATOM 2156 C CA . ASP A 1 306 ? 70.805 36.048 -14.108 1.00 17.38 281 ASP A CA 1
ATOM 2157 C C . ASP A 1 306 ? 70.956 37.055 -12.979 1.00 16.92 281 ASP A C 1
ATOM 2158 O O . ASP A 1 306 ? 71.689 36.817 -12.014 1.00 17.94 281 ASP A O 1
ATOM 2163 N N . HIS A 1 307 ? 70.242 38.171 -13.114 1.00 17.31 282 HIS A N 1
ATOM 2164 C CA . HIS A 1 307 ? 70.423 39.354 -12.282 1.00 17.44 282 HIS A CA 1
ATOM 2165 C C . HIS A 1 307 ? 69.120 40.130 -12.296 1.00 17.80 282 HIS A C 1
ATOM 2166 O O . HIS A 1 307 ? 68.571 40.403 -13.368 1.00 17.87 282 HIS A O 1
ATOM 2173 N N . TRP A 1 308 ? 68.626 40.457 -11.102 1.00 17.91 283 TRP A N 1
ATOM 2174 C CA . TRP A 1 308 ? 67.398 41.222 -10.921 1.00 16.87 283 TRP A CA 1
ATOM 2175 C C . TRP A 1 308 ? 67.563 42.248 -9.797 1.00 16.20 283 TRP A C 1
ATOM 2176 O O . TRP A 1 308 ? 68.460 42.121 -8.958 1.00 17.90 283 TRP A O 1
ATOM 2187 N N . VAL A 1 309 ? 66.691 43.257 -9.781 1.00 17.42 284 VAL A N 1
ATOM 2188 C CA . VAL A 1 309 ? 66.422 44.011 -8.548 1.00 16.62 284 VAL A CA 1
ATOM 2189 C C . VAL A 1 309 ? 64.923 44.037 -8.268 1.00 18.11 284 VAL A C 1
ATOM 2190 O O . VAL A 1 309 ? 64.107 43.958 -9.183 1.00 18.68 284 VAL A O 1
ATOM 2194 N N . VAL A 1 310 ? 64.597 44.128 -6.985 1.00 17.49 285 VAL A N 1
ATOM 2195 C CA . VAL A 1 310 ? 63.242 44.326 -6.511 1.00 17.85 285 VAL A CA 1
ATOM 2196 C C . VAL A 1 310 ? 63.204 45.739 -5.932 1.00 17.92 285 VAL A C 1
ATOM 2197 O O . VAL A 1 310 ? 63.985 46.065 -5.034 1.00 17.99 285 VAL A O 1
ATOM 2201 N N . ASN A 1 311 ? 62.287 46.557 -6.452 1.00 18.48 286 ASN A N 1
ATOM 2202 C CA . ASN A 1 311 ? 62.120 47.955 -6.048 1.00 18.77 286 ASN A CA 1
ATOM 2203 C C . ASN A 1 311 ? 61.983 48.106 -4.521 1.00 17.99 286 ASN A C 1
ATOM 2204 O O . ASN A 1 311 ? 61.380 47.259 -3.856 1.00 18.76 286 ASN A O 1
ATOM 2209 N N . GLY A 1 312 ? 62.579 49.171 -3.991 1.00 17.73 287 GLY A N 1
ATOM 2210 C CA . GLY A 1 312 ? 62.669 49.400 -2.545 1.00 18.16 287 GLY A CA 1
ATOM 2211 C C . GLY A 1 312 ? 61.370 49.542 -1.777 1.00 18.92 287 GLY A C 1
ATOM 2212 O O . GLY A 1 312 ? 61.382 49.416 -0.554 1.00 19.18 287 GLY A O 1
ATOM 2213 N N . MET A 1 313 ? 60.257 49.812 -2.469 1.00 19.51 288 MET A N 1
ATOM 2214 C CA . MET A 1 313 ? 58.959 49.927 -1.785 1.00 21.35 288 MET A CA 1
ATOM 2215 C C . MET A 1 313 ? 58.544 48.625 -1.109 1.00 20.39 288 MET A C 1
ATOM 2216 O O . MET A 1 313 ? 57.853 48.647 -0.089 1.00 22.45 288 MET A O 1
ATOM 2221 N N . HIS A 1 314 ? 58.990 47.494 -1.658 1.00 20.85 289 HIS A N 1
ATOM 2222 C CA . HIS A 1 314 ? 58.748 46.192 -1.033 1.00 18.95 289 HIS A CA 1
ATOM 2223 C C . HIS A 1 314 ? 59.434 46.095 0.327 1.00 19.64 289 HIS A C 1
ATOM 2224 O O . HIS A 1 314 ? 58.805 45.698 1.314 1.00 20.68 289 HIS A O 1
ATOM 2231 N N . MET A 1 315 ? 60.709 46.486 0.385 1.00 19.31 290 MET A N 1
ATOM 2232 C CA . MET A 1 315 ? 61.409 46.578 1.668 1.00 19.58 290 MET A CA 1
ATOM 2233 C C . MET A 1 315 ? 60.754 47.610 2.593 1.00 21.04 290 MET A C 1
ATOM 2234 O O . MET A 1 315 ? 60.589 47.346 3.793 1.00 20.51 290 MET A O 1
ATOM 2239 N N . ALA A 1 316 ? 60.391 48.769 2.036 1.00 21.70 291 ALA A N 1
ATOM 2240 C CA . ALA A 1 316 ? 59.717 49.835 2.791 1.00 21.50 291 ALA A CA 1
ATOM 2241 C C . ALA A 1 316 ? 58.443 49.328 3.455 1.00 21.55 291 ALA A C 1
ATOM 2242 O O . ALA A 1 316 ? 58.229 49.554 4.654 1.00 22.45 291 ALA A O 1
ATOM 2244 N N . ARG A 1 317 ? 57.627 48.606 2.687 1.00 20.46 292 ARG A N 1
ATOM 2245 C CA . ARG A 1 317 ? 56.389 48.020 3.201 1.00 21.92 292 ARG A CA 1
ATOM 2246 C C . ARG A 1 317 ? 56.651 46.929 4.235 1.00 20.65 292 ARG A C 1
ATOM 2247 O O . ARG A 1 317 ? 55.843 46.743 5.146 1.00 22.35 292 ARG A O 1
ATOM 2255 N N . SER A 1 318 ? 57.794 46.246 4.118 1.00 21.10 293 SER A N 1
ATOM 2256 C CA . SER A 1 318 ? 58.196 45.220 5.086 1.00 19.53 293 SER A CA 1
ATOM 2257 C C . SER A 1 318 ? 58.492 45.833 6.454 1.00 20.82 293 SER A C 1
ATOM 2258 O O . SER A 1 318 ? 57.921 45.398 7.462 1.00 21.23 293 SER A O 1
ATOM 2261 N N . VAL A 1 319 ? 59.363 46.848 6.483 1.00 21.01 294 VAL A N 1
ATOM 2262 C CA . VAL A 1 319 ? 59.737 47.500 7.749 1.00 21.06 294 VAL A CA 1
ATOM 2263 C C . VAL A 1 319 ? 58.565 48.282 8.357 1.00 22.02 294 VAL A C 1
ATOM 2264 O O . VAL A 1 319 ? 58.456 48.368 9.582 1.00 24.23 294 VAL A O 1
ATOM 2268 N N . ASP A 1 320 ? 57.702 48.830 7.495 1.00 21.39 295 ASP A N 1
ATOM 2269 C CA . ASP A 1 320 ? 56.478 49.512 7.930 1.00 22.98 295 ASP A CA 1
ATOM 2270 C C . ASP A 1 320 ? 55.546 48.537 8.647 1.00 23.36 295 ASP A C 1
ATOM 2271 O O . ASP A 1 320 ? 55.010 48.863 9.709 1.00 25.76 295 ASP A O 1
ATOM 2276 N N . ALA A 1 321 ? 55.379 47.342 8.074 1.00 23.99 296 ALA A N 1
ATOM 2277 C CA . ALA A 1 321 ? 54.547 46.291 8.674 1.00 22.74 296 ALA A CA 1
ATOM 2278 C C . ALA A 1 321 ? 55.085 45.850 10.035 1.00 23.37 296 ALA A C 1
ATOM 2279 O O . ALA A 1 321 ? 54.305 45.651 10.964 1.00 25.03 296 ALA A O 1
ATOM 2281 N N . TRP A 1 322 ? 56.409 45.717 10.150 1.00 23.29 297 TRP A N 1
ATOM 2282 C CA . TRP A 1 322 ? 57.043 45.366 11.429 1.00 21.80 297 TRP A CA 1
ATOM 2283 C C . TRP A 1 322 ? 56.859 46.459 12.471 1.00 25.58 297 TRP A C 1
ATOM 2284 O O . TRP A 1 322 ? 56.575 46.158 13.634 1.00 24.84 297 TRP A O 1
ATOM 2295 N N . ARG A 1 323 ? 57.013 47.717 12.041 1.00 24.04 298 ARG A N 1
ATOM 2296 C CA . ARG A 1 323 ? 56.858 48.884 12.913 1.00 24.13 298 ARG A CA 1
ATOM 2297 C C . ARG A 1 323 ? 55.437 48.954 13.465 1.00 25.50 298 ARG A C 1
ATOM 2298 O O . ARG A 1 323 ? 55.248 49.133 14.673 1.00 27.06 298 ARG A O 1
ATOM 2306 N N . LYS A 1 324 ? 54.460 48.803 12.572 1.00 25.63 299 LYS A N 1
ATOM 2307 C CA . LYS A 1 324 ? 53.039 48.865 12.930 1.00 27.95 299 LYS A CA 1
ATOM 2308 C C . LYS A 1 324 ? 52.616 47.713 13.846 1.00 30.17 299 LYS A C 1
ATOM 2309 O O . LYS A 1 324 ? 51.860 47.926 14.799 1.00 30.87 299 LYS A O 1
ATOM 2315 N N . LYS A 1 325 ? 53.135 46.511 13.578 1.00 27.59 300 LYS A N 1
ATOM 2316 C CA . LYS A 1 325 ? 52.856 45.337 14.412 1.00 26.68 300 LYS A CA 1
ATOM 2317 C C . LYS A 1 325 ? 53.465 45.474 15.808 1.00 29.02 300 LYS A C 1
ATOM 2318 O O . LYS A 1 325 ? 52.807 45.149 16.804 1.00 30.04 300 LYS A O 1
ATOM 2324 N N . LEU A 1 326 ? 54.703 45.971 15.878 1.00 27.53 301 LEU A N 1
ATOM 2325 C CA . LEU A 1 326 ? 55.350 46.271 17.164 1.00 28.73 301 LEU A CA 1
ATOM 2326 C C . LEU A 1 326 ? 54.554 47.300 17.980 1.00 31.10 301 LEU A C 1
ATOM 2327 O O . LEU A 1 326 ? 54.344 47.106 19.186 1.00 31.83 301 LEU A O 1
ATOM 2332 N N . ASP A 1 327 ? 54.116 48.373 17.314 1.00 29.87 302 ASP A N 1
ATOM 2333 C CA . ASP A 1 327 ? 53.290 49.430 17.926 1.00 30.64 302 ASP A CA 1
ATOM 2334 C C . ASP A 1 327 ? 51.969 48.898 18.482 1.00 33.64 302 ASP A C 1
ATOM 2335 O O . ASP A 1 327 ? 51.554 49.292 19.576 1.00 33.66 302 ASP A O 1
ATOM 2340 N N . LYS A 1 328 ? 51.327 48.007 17.723 1.00 32.11 303 LYS A N 1
ATOM 2341 C CA . LYS A 1 328 ? 50.081 47.343 18.130 1.00 37.20 303 LYS A CA 1
ATOM 2342 C C . LYS A 1 328 ? 50.298 46.456 19.359 1.00 37.41 303 LYS A C 1
ATOM 2343 O O . LYS A 1 328 ? 49.476 46.455 20.282 1.00 37.20 303 LYS A O 1
ATOM 2349 N N . ASN A 1 329 ? 51.414 45.727 19.364 1.00 33.23 304 ASN A N 1
ATOM 2350 C CA . ASN A 1 329 ? 51.762 44.799 20.441 1.00 32.42 304 ASN A CA 1
ATOM 2351 C C . ASN A 1 329 ? 52.746 45.381 21.459 1.00 30.51 304 ASN A C 1
ATOM 2352 O O . ASN A 1 329 ? 53.484 44.636 22.112 1.00 34.06 304 ASN A O 1
ATOM 2357 N N . MET A 1 330 ? 52.739 46.709 21.597 1.00 32.42 305 MET A N 1
ATOM 2358 C CA . MET A 1 330 ? 53.694 47.429 22.445 1.00 32.77 305 MET A CA 1
ATOM 2359 C C . MET A 1 330 ? 53.671 46.998 23.913 1.00 35.49 305 MET A C 1
ATOM 2360 O O . MET A 1 330 ? 54.727 46.707 24.478 1.00 34.35 305 MET A O 1
ATOM 2365 N N . GLU A 1 331 ? 52.475 46.945 24.506 1.00 39.01 306 GLU A N 1
ATOM 2366 C CA . GLU A 1 331 ? 52.304 46.520 25.904 1.00 41.37 306 GLU A CA 1
ATOM 2367 C C . GLU A 1 331 ? 52.831 45.097 26.121 1.00 37.50 306 GLU A C 1
ATOM 2368 O O . GLU A 1 331 ? 53.622 44.862 27.040 1.00 39.06 306 GLU A O 1
ATOM 2374 N N . LEU A 1 332 ? 52.407 44.176 25.251 1.00 37.84 307 LEU A N 1
ATOM 2375 C CA . LEU A 1 332 ? 52.844 42.778 25.270 1.00 36.67 307 LEU A CA 1
ATOM 2376 C C . LEU A 1 332 ? 54.360 42.639 25.104 1.00 38.12 307 LEU A C 1
ATOM 2377 O O . LEU A 1 332 ? 54.989 41.866 25.831 1.00 39.36 307 LEU A O 1
ATOM 2382 N N . ALA A 1 333 ? 54.933 43.395 24.159 1.00 36.91 308 ALA A N 1
ATOM 2383 C CA . ALA A 1 333 ? 56.380 43.398 23.907 1.00 36.48 308 ALA A CA 1
ATOM 2384 C C . ALA A 1 333 ? 57.188 43.817 25.137 1.00 35.12 308 ALA A C 1
ATOM 2385 O O . ALA A 1 333 ? 58.202 43.187 25.450 1.00 36.13 308 ALA A O 1
ATOM 2387 N N . ARG A 1 334 ? 56.719 44.863 25.825 1.00 35.66 309 ARG A N 1
ATOM 2388 C CA . ARG A 1 334 ? 57.338 45.362 27.063 1.00 39.26 309 ARG A CA 1
ATOM 2389 C C . ARG A 1 334 ? 57.334 44.309 28.171 1.00 37.68 309 ARG A C 1
ATOM 2390 O O . ARG A 1 334 ? 58.314 44.178 28.908 1.00 40.95 309 ARG A O 1
ATOM 2398 N N . GLU A 1 335 ? 56.228 43.569 28.271 1.00 38.67 310 GLU A N 1
ATOM 2399 C CA . GLU A 1 335 ? 56.075 42.485 29.248 1.00 39.30 310 GLU A CA 1
ATOM 2400 C C . GLU A 1 335 ? 57.015 41.311 28.949 1.00 39.30 310 GLU A C 1
ATOM 2401 O O . GLU A 1 335 ? 57.656 40.786 29.862 1.00 37.74 310 GLU A O 1
ATOM 2407 N N . ILE A 1 336 ? 57.097 40.917 27.673 1.00 33.74 311 ILE A N 1
ATOM 2408 C CA . ILE A 1 336 ? 57.978 39.824 27.233 1.00 32.36 311 ILE A CA 1
ATOM 2409 C C . ILE A 1 336 ? 59.452 40.122 27.542 1.00 31.76 311 ILE A C 1
ATOM 2410 O O . ILE A 1 336 ? 60.166 39.259 28.050 1.00 35.42 311 ILE A O 1
ATOM 2415 N N . LEU A 1 337 ? 59.884 41.349 27.252 1.00 34.14 312 LEU A N 1
ATOM 2416 C CA . LEU A 1 337 ? 61.296 41.728 27.343 1.00 33.26 312 LEU A CA 1
ATOM 2417 C C . LEU A 1 337 ? 61.809 41.992 28.762 1.00 35.93 312 LEU A C 1
ATOM 2418 O O . LEU A 1 337 ? 63.017 41.912 29.004 1.00 38.43 312 LEU A O 1
ATOM 2423 N N . LEU A 1 338 ? 60.892 42.298 29.682 1.00 38.81 313 LEU A N 1
ATOM 2424 C CA . LEU A 1 338 ? 61.237 42.710 31.054 1.00 41.80 313 LEU A CA 1
ATOM 2425 C C . LEU A 1 338 ? 62.092 41.733 31.891 1.00 41.29 313 LEU A C 1
ATOM 2426 O O . LEU A 1 338 ? 63.084 42.174 32.480 1.00 46.52 313 LEU A O 1
ATOM 2431 N N . PRO A 1 339 ? 61.728 40.421 31.945 1.00 43.03 314 PRO A N 1
ATOM 2432 C CA . PRO A 1 339 ? 62.552 39.485 32.736 1.00 45.45 314 PRO A CA 1
ATOM 2433 C C . PRO A 1 339 ? 63.997 39.333 32.244 1.00 46.64 314 PRO A C 1
ATOM 2434 O O . PRO A 1 339 ? 64.917 39.266 33.064 1.00 50.32 314 PRO A O 1
ATOM 2438 N N . GLY A 1 340 ? 64.183 39.298 30.925 1.00 45.00 315 GLY A N 1
ATOM 2439 C CA . GLY A 1 340 ? 65.501 39.098 30.319 1.00 45.05 315 GLY A CA 1
ATOM 2440 C C . GLY A 1 340 ? 66.398 40.321 30.277 1.00 44.88 315 GLY A C 1
ATOM 2441 O O . GLY A 1 340 ? 67.613 40.188 30.108 1.00 49.11 315 GLY A O 1
ATOM 2442 N N . LEU A 1 341 ? 65.804 41.506 30.429 1.00 47.36 316 LEU A N 1
ATOM 2443 C CA . LEU A 1 341 ? 66.547 42.772 30.358 1.00 46.38 316 LEU A CA 1
ATOM 2444 C C . LEU A 1 341 ? 66.755 43.474 31.709 1.00 49.41 316 LEU A C 1
ATOM 2445 O O . LEU A 1 341 ? 67.632 44.337 31.830 1.00 50.32 316 LEU A O 1
ATOM 2450 N N . GLY A 1 342 ? 65.949 43.108 32.708 1.00 46.91 317 GLY A N 1
ATOM 2451 C CA . GLY A 1 342 ? 66.170 43.541 34.093 1.00 49.35 317 GLY A CA 1
ATOM 2452 C C . GLY A 1 342 ? 65.455 44.799 34.553 1.00 51.13 317 GLY A C 1
ATOM 2453 O O . GLY A 1 342 ? 65.111 44.918 35.733 1.00 54.15 317 GLY A O 1
ATOM 2454 N N . SER A 1 343 ? 65.245 45.743 33.635 1.00 49.63 318 SER A N 1
ATOM 2455 C CA . SER A 1 343 ? 64.577 47.011 33.945 1.00 47.13 318 SER A CA 1
ATOM 2456 C C . SER A 1 343 ? 63.748 47.529 32.774 1.00 49.08 318 SER A C 1
ATOM 2457 O O . SER A 1 343 ? 64.044 47.221 31.615 1.00 47.77 318 SER A O 1
ATOM 2460 N N . LYS A 1 344 ? 62.722 48.322 33.095 1.00 45.95 319 LYS A N 1
ATOM 2461 C CA . LYS A 1 344 ? 61.863 48.986 32.103 1.00 50.50 319 LYS A CA 1
ATOM 2462 C C . LYS A 1 344 ? 62.644 49.907 31.162 1.00 49.75 319 LYS A C 1
ATOM 2463 O O . LYS A 1 344 ? 62.287 50.044 29.990 1.00 44.96 319 LYS A O 1
ATOM 2469 N N . GLU A 1 345 ? 63.702 50.523 31.691 1.00 45.79 320 GLU A N 1
ATOM 2470 C CA . GLU A 1 345 ? 64.581 51.427 30.942 1.00 48.56 320 GLU A CA 1
ATOM 2471 C C . GLU A 1 345 ? 65.388 50.688 29.874 1.00 46.74 320 GLU A C 1
ATOM 2472 O O . GLU A 1 345 ? 65.551 51.194 28.760 1.00 46.53 320 GLU A O 1
ATOM 2478 N N . ALA A 1 346 ? 65.881 49.497 30.220 1.00 44.29 321 ALA A N 1
ATOM 2479 C CA . ALA A 1 346 ? 66.588 48.620 29.278 1.00 43.05 321 ALA A CA 1
ATOM 2480 C C . ALA A 1 346 ? 65.650 48.087 28.190 1.00 46.77 321 ALA A C 1
ATOM 2481 O O . ALA A 1 346 ? 66.063 47.919 27.037 1.00 44.32 321 ALA A O 1
ATOM 2483 N N . VAL A 1 347 ? 64.396 47.831 28.573 1.00 41.19 322 VAL A N 1
ATOM 2484 C CA . VAL A 1 347 ? 63.330 47.410 27.652 1.00 39.52 322 VAL A CA 1
ATOM 2485 C C . VAL A 1 347 ? 63.013 48.521 26.649 1.00 42.00 322 VAL A C 1
ATOM 248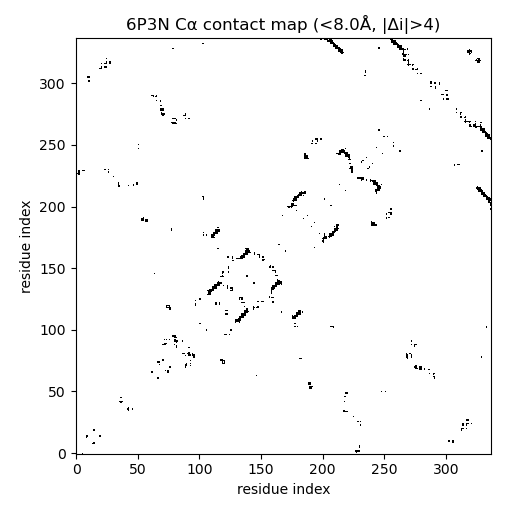6 O O . VAL A 1 347 ? 62.987 48.273 25.436 1.00 38.76 322 VAL A O 1
ATOM 2490 N N . ASN A 1 348 ? 62.787 49.734 27.167 1.00 40.59 323 ASN A N 1
ATOM 2491 C CA . ASN A 1 348 ? 62.554 50.928 26.349 1.00 42.46 323 ASN A CA 1
ATOM 2492 C C . ASN A 1 348 ? 63.655 51.155 25.314 1.00 40.81 323 ASN A C 1
ATOM 2493 O O . ASN A 1 348 ? 63.359 51.479 24.164 1.00 40.23 323 ASN A O 1
ATOM 2498 N N . GLY A 1 349 ? 64.909 50.964 25.731 1.00 38.72 324 GLY A N 1
ATOM 2499 C CA . GLY A 1 349 ? 66.079 51.128 24.861 1.00 39.05 324 GLY A CA 1
ATOM 2500 C C . GLY A 1 349 ? 66.117 50.166 23.687 1.00 39.89 324 GLY A C 1
ATOM 2501 O O . GLY A 1 349 ? 66.386 50.573 22.551 1.00 36.27 324 GLY A O 1
ATOM 2502 N N . VAL A 1 350 ? 65.833 48.895 23.971 1.00 37.80 325 VAL A N 1
ATOM 2503 C CA . VAL A 1 350 ? 65.787 47.830 22.962 1.00 36.75 325 VAL A CA 1
ATOM 2504 C C . VAL A 1 350 ? 64.643 48.075 21.963 1.00 36.56 325 VAL A C 1
ATOM 2505 O O . VAL A 1 350 ? 64.838 47.941 20.746 1.00 34.80 325 VAL A O 1
ATOM 2509 N N . ILE A 1 351 ? 63.475 48.458 22.485 1.00 33.34 326 ILE A N 1
ATOM 2510 C CA . ILE A 1 351 ? 62.301 48.790 21.662 1.00 33.97 326 ILE A CA 1
ATOM 2511 C C . ILE A 1 351 ? 62.557 50.017 20.778 1.00 33.87 326 ILE A C 1
ATOM 2512 O O . ILE A 1 351 ? 62.242 49.989 19.582 1.00 30.85 326 ILE A O 1
ATOM 2517 N N . THR A 1 352 ? 63.134 51.070 21.366 1.00 33.66 327 THR A N 1
ATOM 2518 C CA . THR A 1 352 ? 63.499 52.291 20.636 1.00 32.11 327 THR A CA 1
ATOM 2519 C C . THR A 1 352 ? 64.437 51.963 19.470 1.00 32.71 327 THR A C 1
ATOM 2520 O O . THR A 1 352 ? 64.227 52.454 18.361 1.00 32.66 327 THR A O 1
ATOM 2524 N N . HIS A 1 353 ? 65.430 51.109 19.728 1.00 30.17 328 HIS A N 1
ATOM 2525 C CA . HIS A 1 353 ? 66.396 50.661 18.719 1.00 31.14 328 HIS A CA 1
ATOM 2526 C C . HIS A 1 353 ? 65.726 49.981 17.518 1.00 31.72 328 HIS A C 1
ATOM 2527 O O . HIS A 1 353 ? 65.979 50.363 16.371 1.00 27.90 328 HIS A O 1
ATOM 2534 N N . ILE A 1 354 ? 64.867 48.998 17.793 1.00 30.39 329 ILE A N 1
ATOM 2535 C CA . ILE A 1 354 ? 64.170 48.233 16.746 1.00 31.34 329 ILE A CA 1
ATOM 2536 C C . ILE A 1 354 ? 63.142 49.100 16.008 1.00 30.58 329 ILE A C 1
ATOM 2537 O O . ILE A 1 354 ? 63.040 49.034 14.776 1.00 27.87 329 ILE A O 1
ATOM 2542 N N . ARG A 1 355 ? 62.398 49.916 16.754 1.00 27.67 330 ARG A N 1
ATOM 2543 C CA . ARG A 1 355 ? 61.406 50.808 16.156 1.00 25.78 330 ARG A CA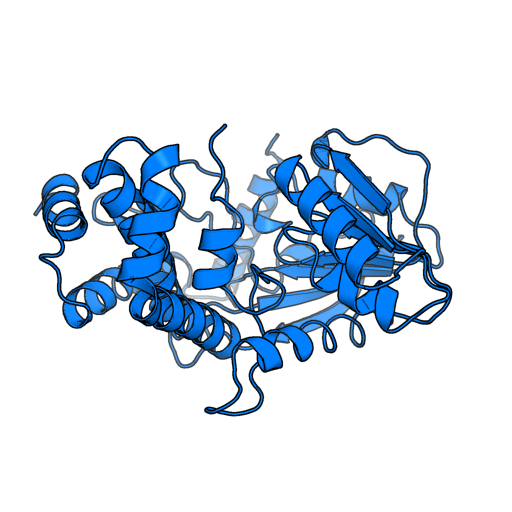 1
ATOM 2544 C C . ARG A 1 355 ? 62.057 51.853 15.241 1.00 27.61 330 ARG A C 1
ATOM 2545 O O . ARG A 1 355 ? 61.559 52.107 14.144 1.00 27.17 330 ARG A O 1
ATOM 2553 N N . THR A 1 356 ? 63.168 52.433 15.697 1.00 25.16 331 THR A N 1
ATOM 2554 C CA . THR A 1 356 ? 63.921 53.427 14.923 1.00 25.97 331 THR A CA 1
ATOM 2555 C C . THR A 1 356 ? 64.533 52.791 13.667 1.00 25.44 331 THR A C 1
ATOM 2556 O O . THR A 1 356 ? 64.529 53.414 12.598 1.00 27.23 331 THR A O 1
ATOM 2560 N N . PHE A 1 357 ? 65.025 51.554 13.802 1.00 24.29 332 PHE A N 1
ATOM 2561 C CA . PHE A 1 357 ? 65.488 50.737 12.657 1.00 24.51 332 PHE A CA 1
ATOM 2562 C C . PHE A 1 357 ? 64.420 50.671 11.554 1.00 24.85 332 PHE A C 1
ATOM 2563 O O . PHE A 1 357 ? 64.724 50.889 10.372 1.00 24.27 332 PHE A O 1
ATOM 2571 N N . CYS A 1 358 ? 63.177 50.397 11.948 1.00 24.69 333 CYS A N 1
ATOM 2572 C CA . CYS A 1 358 ? 62.045 50.353 11.016 1.00 23.61 333 CYS A CA 1
ATOM 2573 C C . CYS A 1 358 ? 61.703 51.721 10.416 1.00 26.12 333 CYS A C 1
ATOM 2574 O O . CYS A 1 358 ? 61.489 51.831 9.206 1.00 24.73 333 CYS A O 1
ATOM 2577 N N . MET A 1 359 ? 61.665 52.753 11.262 1.00 24.77 334 MET A N 1
ATOM 2578 C CA . MET A 1 359 ? 61.367 54.121 10.823 1.00 25.15 334 MET A CA 1
ATOM 2579 C C . MET A 1 359 ? 62.420 54.631 9.834 1.00 23.54 334 MET A C 1
ATOM 2580 O O . MET A 1 359 ? 62.082 55.231 8.807 1.00 23.61 334 MET A O 1
ATOM 2585 N N . GLY A 1 360 ? 63.687 54.371 10.147 1.00 23.1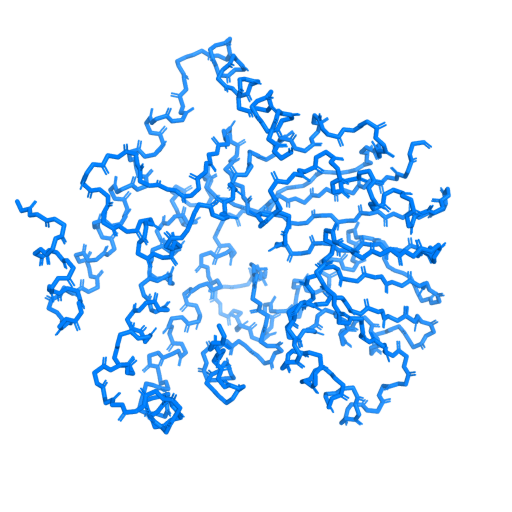4 335 GLY A N 1
ATOM 2586 C CA . GLY A 1 360 ? 64.807 54.759 9.292 1.00 22.60 335 GLY A CA 1
ATOM 2587 C C . GLY A 1 360 ? 64.857 53.954 8.010 1.00 23.39 335 GLY A C 1
ATOM 2588 O O . GLY A 1 360 ? 65.054 54.515 6.926 1.00 22.82 335 GLY A O 1
ATOM 2589 N N . GLY A 1 361 ? 64.664 52.641 8.143 1.00 24.01 336 GLY A N 1
ATOM 2590 C CA . GLY A 1 361 ? 64.548 51.737 6.995 1.00 24.47 336 GLY A CA 1
ATOM 2591 C C . GLY A 1 361 ? 63.471 52.176 6.021 1.00 23.20 336 GLY A C 1
ATOM 2592 O O . GLY A 1 361 ? 63.661 52.094 4.797 1.00 21.48 336 GLY A O 1
ATOM 2593 N N . TYR A 1 362 ? 62.345 52.657 6.555 1.00 21.71 337 TYR A N 1
ATOM 2594 C CA . TYR A 1 362 ? 61.270 53.160 5.705 1.00 22.63 337 TYR A CA 1
ATOM 2595 C C . TYR A 1 362 ? 61.736 54.322 4.832 1.00 23.57 337 TYR A C 1
ATOM 2596 O O . TYR A 1 362 ? 61.506 54.311 3.620 1.00 22.47 337 TYR A O 1
ATOM 2605 N N . GLU A 1 363 ? 62.405 55.297 5.447 1.00 22.08 338 GLU A N 1
ATOM 2606 C CA . GLU A 1 363 ? 62.931 56.459 4.729 1.00 24.29 338 GLU A CA 1
ATOM 2607 C C . GLU A 1 363 ? 63.977 56.075 3.687 1.00 22.09 338 GLU A C 1
ATOM 2608 O O . GLU A 1 363 ? 63.958 56.588 2.561 1.00 24.10 338 GLU A O 1
ATOM 2614 N N . GLN A 1 364 ? 64.863 55.158 4.066 1.00 21.79 339 GLN A N 1
ATOM 2615 C CA . GLN A 1 364 ? 65.916 54.666 3.184 1.00 20.26 339 GLN A CA 1
ATOM 2616 C C . GLN A 1 364 ? 65.340 53.997 1.931 1.00 20.65 339 GLN A C 1
ATOM 2617 O O . GLN A 1 364 ? 65.690 54.352 0.799 1.00 20.78 339 GLN A O 1
ATOM 2623 N N . PHE A 1 365 ? 64.454 53.032 2.134 1.00 21.10 340 PHE A N 1
ATOM 2624 C CA . PHE A 1 365 ? 63.996 52.226 1.012 1.00 21.11 340 PHE A CA 1
ATOM 2625 C C . PHE A 1 365 ? 62.856 52.843 0.207 1.00 20.34 340 PHE A C 1
ATOM 2626 O O . PHE A 1 365 ? 62.712 52.536 -0.979 1.00 21.46 340 PHE A O 1
ATOM 2634 N N . SER A 1 366 ? 62.065 53.718 0.830 1.00 22.38 341 SER A N 1
ATOM 2635 C CA . SER A 1 366 ? 61.010 54.431 0.104 1.00 22.83 341 SER A CA 1
ATOM 2636 C C . SER A 1 366 ? 61.522 55.645 -0.672 1.00 23.69 341 SER A C 1
ATOM 2637 O O . SER A 1 366 ? 60.771 56.224 -1.462 1.00 24.53 341 SER A O 1
ATOM 2640 N N . TYR A 1 367 ? 62.784 56.024 -0.446 1.00 21.90 342 TYR A N 1
ATOM 2641 C CA . TYR A 1 367 ? 63.374 57.218 -1.066 1.00 22.97 342 TYR A CA 1
ATOM 2642 C C . TYR A 1 367 ? 63.163 57.176 -2.580 1.00 22.39 342 TYR A C 1
ATOM 2643 O O . TYR A 1 367 ? 63.452 56.163 -3.216 1.00 22.34 342 TYR A O 1
ATOM 2652 N N . ASN A 1 368 ? 62.628 58.262 -3.144 1.00 23.20 343 ASN A N 1
ATOM 2653 C CA . ASN A 1 368 ? 62.309 58.328 -4.585 1.00 22.96 343 ASN A CA 1
ATOM 2654 C C . ASN A 1 368 ? 61.519 57.125 -5.113 1.00 24.23 343 ASN A C 1
ATOM 2655 O O . ASN A 1 368 ? 61.887 56.513 -6.126 1.00 23.06 343 ASN A O 1
ATOM 2660 N N . ASN A 1 369 ? 60.441 56.785 -4.399 1.00 23.80 344 ASN A N 1
ATOM 2661 C CA . ASN A 1 369 ? 59.538 55.685 -4.758 1.00 23.72 344 ASN A CA 1
ATOM 2662 C C . ASN A 1 369 ? 60.255 54.340 -4.982 1.00 22.48 344 ASN A C 1
ATOM 2663 O O . ASN A 1 369 ? 59.934 53.582 -5.899 1.00 22.31 344 ASN A O 1
ATOM 2668 N N . GLY A 1 370 ? 61.235 54.066 -4.125 1.00 20.85 345 GLY A N 1
ATOM 2669 C CA . GLY A 1 370 ? 61.942 52.786 -4.131 1.00 20.97 345 GLY A CA 1
ATOM 2670 C C . GLY A 1 370 ? 63.080 52.690 -5.124 1.00 19.66 345 GLY A C 1
ATOM 2671 O O . GLY A 1 370 ? 63.621 51.604 -5.333 1.00 18.90 345 GLY A O 1
ATOM 2672 N N . GLU A 1 371 ? 63.460 53.825 -5.714 1.00 19.87 346 GLU A N 1
ATOM 2673 C CA . GLU A 1 371 ? 64.447 53.837 -6.791 1.00 18.91 346 GLU A CA 1
ATOM 2674 C C . GLU A 1 371 ? 65.851 54.301 -6.382 1.00 20.08 346 GLU A C 1
ATOM 2675 O O . GLU A 1 371 ? 66.636 54.750 -7.221 1.00 21.68 346 GLU A O 1
ATOM 2681 N N . GLU A 1 372 ? 66.164 54.175 -5.093 1.00 18.36 347 GLU A N 1
ATOM 2682 C CA . GLU A 1 372 ? 67.512 54.429 -4.590 1.00 20.72 347 GLU A CA 1
ATOM 2683 C C . GLU A 1 372 ? 68.057 53.167 -3.927 1.00 18.28 347 GLU A C 1
ATOM 2684 O O . GLU A 1 372 ? 68.828 52.420 -4.544 1.00 19.42 347 GLU A O 1
ATOM 2690 N N . TRP A 1 373 ? 67.638 52.922 -2.685 1.00 19.03 348 TRP A N 1
ATOM 2691 C CA . TRP A 1 373 ? 67.944 51.670 -2.011 1.00 17.82 348 TRP A CA 1
ATOM 2692 C C . TRP A 1 373 ? 66.853 50.652 -2.294 1.00 17.42 348 TRP A C 1
ATOM 2693 O O . TRP A 1 373 ? 65.661 50.971 -2.260 1.00 19.10 348 TRP A O 1
ATOM 2704 N N . MET A 1 374 ? 67.284 49.432 -2.590 1.00 17.62 349 MET A N 1
ATOM 2705 C CA . MET A 1 374 ? 66.388 48.358 -3.017 1.00 18.14 349 MET A CA 1
ATOM 2706 C C . MET A 1 374 ? 67.044 47.009 -2.718 1.00 17.76 349 MET A C 1
ATOM 2707 O O . MET A 1 374 ? 67.962 46.934 -1.897 1.00 18.09 349 MET A O 1
ATOM 2712 N N . VAL A 1 375 ? 66.556 45.946 -3.357 1.00 16.41 350 VAL A N 1
ATOM 2713 C CA . VAL A 1 375 ? 67.091 44.609 -3.145 1.00 17.37 350 VAL A CA 1
ATOM 2714 C C . VAL A 1 375 ? 67.630 44.077 -4.465 1.00 17.34 350 VAL A C 1
ATOM 2715 O O . VAL A 1 375 ? 66.935 44.120 -5.479 1.00 18.95 350 VAL A O 1
ATOM 2719 N N . ALA A 1 376 ? 68.876 43.599 -4.445 1.00 17.28 351 ALA A N 1
ATOM 2720 C CA . ALA A 1 376 ? 69.493 42.961 -5.616 1.00 17.57 351 ALA A CA 1
ATOM 2721 C C . ALA A 1 376 ? 69.443 41.449 -5.475 1.00 18.08 351 ALA A C 1
ATOM 2722 O O . ALA A 1 376 ? 69.570 40.908 -4.372 1.00 17.67 351 ALA A O 1
ATOM 2724 N N . GLN A 1 377 ? 69.241 40.767 -6.598 1.00 16.74 352 GLN A N 1
ATOM 2725 C CA . GLN A 1 377 ? 69.259 39.308 -6.614 1.00 17.44 352 GLN A CA 1
ATOM 2726 C C . GLN A 1 377 ? 70.101 38.820 -7.773 1.00 17.14 352 GLN A C 1
ATOM 2727 O O . GLN A 1 377 ? 70.053 39.391 -8.872 1.00 18.29 352 GLN A O 1
ATOM 2733 N N . MET A 1 378 ? 70.885 37.774 -7.523 1.00 17.68 353 MET A N 1
ATOM 2734 C CA . MET A 1 378 ? 71.755 37.203 -8.548 1.00 17.90 353 MET A CA 1
ATOM 2735 C C . MET A 1 378 ? 71.768 35.687 -8.478 1.00 19.48 353 MET A C 1
ATOM 2736 O O . MET A 1 378 ? 71.718 35.107 -7.387 1.00 18.55 353 MET A O 1
ATOM 2741 N N . LEU A 1 379 ? 71.849 35.069 -9.652 1.00 16.20 354 LEU A N 1
ATOM 2742 C CA . LEU A 1 379 ? 71.934 33.622 -9.793 1.00 17.55 354 LEU A CA 1
ATOM 2743 C C . LEU A 1 379 ? 73.270 33.274 -10.434 1.00 19.10 354 LEU A C 1
ATOM 2744 O O . LEU A 1 379 ? 73.612 33.828 -11.480 1.00 19.71 354 LEU A O 1
ATOM 2749 N N . PHE A 1 380 ? 74.008 32.358 -9.804 1.00 18.50 355 PHE A N 1
ATOM 2750 C CA . PHE A 1 380 ? 75.331 31.938 -10.277 1.00 18.66 355 PHE A CA 1
ATOM 2751 C C . PHE A 1 380 ? 75.430 30.425 -10.443 1.00 19.87 355 PHE A C 1
ATOM 2752 O O . PHE A 1 380 ? 74.731 29.670 -9.766 1.00 20.08 355 PHE A O 1
ATOM 2760 N N . LYS A 1 381 ? 76.319 29.994 -11.336 1.00 19.98 356 LYS A N 1
ATOM 2761 C CA . LYS A 1 381 ? 76.822 28.617 -11.332 1.00 19.84 356 LYS A CA 1
ATOM 2762 C C . LYS A 1 381 ? 78.296 28.637 -10.930 1.00 20.69 356 LYS A C 1
ATOM 2763 O O . LYS A 1 381 ? 78.919 29.699 -10.914 1.00 21.42 356 LYS A O 1
ATOM 2769 N N . LYS A 1 382 ? 78.840 27.470 -10.594 1.00 21.45 357 LYS A N 1
ATOM 2770 C CA . LYS A 1 382 ? 80.265 27.321 -10.319 1.00 22.68 357 LYS A CA 1
ATOM 2771 C C . LYS A 1 382 ? 81.051 27.498 -11.624 1.00 24.07 357 LYS A C 1
ATOM 2772 O O . LYS A 1 382 ? 80.559 27.152 -12.697 1.00 24.91 357 LYS A O 1
ATOM 2778 N N . LYS A 1 383 ? 82.261 28.042 -11.519 1.00 27.15 358 LYS A N 1
ATOM 2779 C CA . LYS A 1 383 ? 83.132 28.270 -12.685 1.00 36.63 358 LYS A CA 1
ATOM 2780 C C . LYS A 1 383 ? 83.340 27.070 -13.611 1.00 42.93 358 LYS A C 1
ATOM 2781 O O . LYS A 1 383 ? 83.443 25.933 -13.155 1.00 48.24 358 LYS A O 1
#